Protein AF-A0A957FHB1-F1 (afdb_monomer)

Structure (mmCIF, N/CA/C/O backbone):
data_AF-A0A957FHB1-F1
#
_entry.id   AF-A0A957FHB1-F1
#
loop_
_atom_site.group_PDB
_atom_site.id
_atom_site.type_symbol
_atom_site.label_atom_id
_atom_site.label_alt_id
_atom_site.label_comp_id
_atom_site.label_asym_id
_atom_site.label_entity_id
_atom_site.label_seq_id
_atom_site.pdbx_PDB_ins_code
_atom_site.Cartn_x
_atom_site.Cartn_y
_atom_site.Cartn_z
_atom_site.occupancy
_atom_site.B_iso_or_equiv
_atom_site.auth_seq_id
_atom_site.auth_comp_id
_atom_site.auth_asym_id
_atom_site.auth_atom_id
_atom_site.pdbx_PDB_model_num
ATOM 1 N N . ALA A 1 1 ? 22.716 9.020 -15.680 1.00 94.94 1 ALA A N 1
ATOM 2 C CA . ALA A 1 1 ? 22.787 8.892 -17.157 1.00 94.94 1 ALA A CA 1
ATOM 3 C C . ALA A 1 1 ? 24.059 8.148 -17.538 1.00 94.94 1 ALA A C 1
ATOM 5 O O . ALA A 1 1 ? 25.070 8.372 -16.880 1.00 94.94 1 ALA A O 1
ATOM 6 N N . THR A 1 2 ? 24.023 7.303 -18.569 1.00 97.12 2 THR A N 1
ATOM 7 C CA . THR A 1 2 ? 25.181 6.522 -19.049 1.00 97.12 2 THR A CA 1
ATOM 8 C C . THR A 1 2 ? 25.582 6.893 -20.476 1.00 97.12 2 THR A C 1
ATOM 10 O O . THR A 1 2 ? 24.800 7.502 -21.219 1.00 97.12 2 THR A O 1
ATOM 13 N N . ASP A 1 3 ? 26.807 6.537 -20.855 1.00 96.44 3 ASP A N 1
ATOM 14 C CA . ASP A 1 3 ? 27.261 6.521 -22.245 1.00 96.44 3 ASP A CA 1
ATOM 15 C C . ASP A 1 3 ? 27.068 5.150 -22.921 1.00 96.44 3 ASP A C 1
ATOM 17 O O . ASP A 1 3 ? 26.461 4.238 -22.361 1.00 96.44 3 ASP A O 1
ATOM 21 N N . SER A 1 4 ? 27.553 5.013 -24.159 1.00 94.56 4 SER A N 1
ATOM 22 C CA . SER A 1 4 ? 27.432 3.781 -24.952 1.00 94.56 4 SER A CA 1
ATOM 23 C C . SER A 1 4 ? 28.235 2.593 -24.415 1.00 94.56 4 SER A C 1
ATOM 25 O O . SER A 1 4 ? 28.057 1.481 -24.905 1.00 94.56 4 SER A O 1
ATOM 27 N N . SER A 1 5 ? 29.140 2.827 -23.466 1.00 95.94 5 SER A N 1
ATOM 28 C CA . SER A 1 5 ? 29.954 1.810 -22.798 1.00 95.94 5 SER A CA 1
ATOM 29 C C . SER A 1 5 ? 29.452 1.531 -21.376 1.00 95.94 5 SER A C 1
ATOM 31 O O . SER A 1 5 ? 30.177 0.926 -20.590 1.00 95.94 5 SER A O 1
ATOM 33 N N . ASP A 1 6 ? 28.246 2.002 -21.037 1.00 96.00 6 ASP A N 1
ATOM 34 C CA . ASP A 1 6 ? 27.649 1.953 -19.697 1.00 96.00 6 ASP A CA 1
ATOM 35 C C . ASP A 1 6 ? 28.450 2.659 -18.605 1.00 96.00 6 ASP A C 1
ATOM 37 O O . ASP A 1 6 ? 28.234 2.441 -17.412 1.00 96.00 6 ASP A O 1
ATOM 41 N N . VAL A 1 7 ? 29.335 3.578 -18.990 1.00 96.38 7 VAL A N 1
ATOM 42 C CA . VAL A 1 7 ? 30.022 4.425 -18.023 1.00 96.38 7 VAL A CA 1
ATOM 43 C C . VAL A 1 7 ? 29.071 5.535 -17.592 1.00 96.38 7 VAL A C 1
ATOM 45 O O . VAL A 1 7 ? 28.420 6.188 -18.415 1.00 96.38 7 VAL A O 1
ATOM 48 N N . ILE A 1 8 ? 28.984 5.760 -16.280 1.00 96.75 8 ILE A N 1
ATOM 49 C CA . ILE A 1 8 ? 28.189 6.852 -15.718 1.00 96.75 8 ILE A CA 1
ATOM 50 C C . ILE A 1 8 ? 28.749 8.183 -16.215 1.00 96.75 8 ILE A C 1
ATOM 52 O O . ILE A 1 8 ? 29.931 8.492 -16.053 1.00 96.75 8 ILE A O 1
ATOM 56 N N . ALA A 1 9 ? 27.881 8.980 -16.833 1.00 95.31 9 ALA A N 1
ATOM 57 C CA . ALA A 1 9 ? 28.255 10.264 -17.392 1.00 95.31 9 ALA A CA 1
ATOM 58 C C . ALA A 1 9 ? 28.758 11.198 -16.284 1.00 95.31 9 ALA A C 1
ATOM 60 O O . ALA A 1 9 ? 28.114 11.336 -15.244 1.00 95.31 9 ALA A O 1
ATOM 61 N N . SER A 1 10 ? 29.872 11.892 -16.524 1.00 95.12 10 SER A N 1
ATOM 62 C CA . SER A 1 10 ? 30.517 12.755 -15.520 1.00 95.12 10 SER A CA 1
ATOM 63 C C . SER A 1 10 ? 29.630 13.892 -15.000 1.00 95.12 10 SER A C 1
ATOM 65 O O . SER A 1 10 ? 29.848 14.373 -13.894 1.00 95.12 10 SER A O 1
ATOM 67 N N . PHE A 1 11 ? 28.629 14.310 -15.779 1.00 94.69 11 PHE A N 1
ATOM 68 C CA . PHE A 1 11 ? 27.647 15.329 -15.396 1.00 94.69 11 PHE A CA 1
ATOM 69 C C . PHE A 1 11 ? 26.433 14.769 -14.638 1.00 94.69 11 PHE A C 1
ATOM 71 O O . PHE A 1 11 ? 25.571 15.541 -14.224 1.00 94.69 11 PHE A O 1
ATOM 78 N N . SER A 1 12 ? 26.292 13.445 -14.523 1.00 94.62 12 SER A N 1
ATOM 79 C CA . SER A 1 12 ? 25.165 12.840 -13.817 1.00 94.62 12 SER A CA 1
ATOM 80 C C . SER A 1 12 ? 25.325 13.086 -12.322 1.00 94.62 12 SER A C 1
ATOM 82 O O . SER A 1 12 ? 26.310 12.649 -11.727 1.00 94.62 12 SER A O 1
ATOM 84 N N . SER A 1 13 ? 24.351 13.765 -11.717 1.00 93.25 13 SER A N 1
ATOM 85 C CA . SER A 1 13 ? 24.262 13.869 -10.262 1.00 93.25 13 SER A CA 1
ATOM 86 C C . SER A 1 13 ? 24.161 12.483 -9.628 1.00 93.25 13 SER A C 1
ATOM 88 O O . SER A 1 13 ? 23.658 11.542 -10.248 1.00 93.25 13 SER A O 1
ATOM 90 N N . ARG A 1 14 ? 24.652 12.399 -8.394 1.00 93.25 14 ARG A N 1
ATOM 91 C CA . ARG A 1 14 ? 24.745 11.186 -7.584 1.00 93.25 14 ARG A CA 1
ATOM 92 C C . ARG A 1 14 ? 24.019 11.417 -6.270 1.00 93.25 14 ARG A C 1
ATOM 94 O O . ARG A 1 14 ? 23.915 12.564 -5.828 1.00 93.25 14 ARG A O 1
ATOM 101 N N . GLY A 1 15 ? 23.523 10.344 -5.679 1.00 90.75 15 GLY A N 1
ATOM 102 C CA . GLY A 1 15 ? 22.913 10.371 -4.364 1.00 90.75 15 GLY A CA 1
ATOM 103 C C . GLY A 1 15 ? 23.922 10.587 -3.229 1.00 90.75 15 GLY A C 1
ATOM 104 O O . GLY A 1 15 ? 25.135 10.668 -3.458 1.00 90.75 15 GLY A O 1
ATOM 105 N N . PRO A 1 16 ? 23.421 10.654 -1.987 1.00 91.75 16 PRO A N 1
ATOM 106 C CA . PRO A 1 16 ? 22.009 10.509 -1.619 1.00 91.75 16 PRO A CA 1
ATOM 107 C C . PRO A 1 16 ? 21.151 11.717 -2.018 1.00 91.75 16 PRO A C 1
ATOM 109 O O . PRO A 1 16 ? 21.663 12.793 -2.329 1.00 91.75 16 PRO A O 1
ATOM 112 N N . SER A 1 17 ? 19.828 11.541 -1.996 1.00 87.94 17 SER A N 1
ATOM 113 C CA . SER A 1 17 ? 18.877 12.652 -2.082 1.00 87.94 17 SER A CA 1
ATOM 114 C C . SER A 1 17 ? 19.198 13.690 -0.997 1.00 87.94 17 SER A C 1
ATOM 116 O O . SER A 1 17 ? 19.211 13.336 0.183 1.00 87.94 17 SER A O 1
ATOM 118 N N . PRO A 1 18 ? 19.425 14.972 -1.337 1.00 84.69 18 PRO A N 1
ATOM 119 C CA . PRO A 1 18 ? 19.728 15.994 -0.335 1.00 84.69 18 PRO A CA 1
ATOM 120 C C . PRO A 1 18 ? 18.528 16.323 0.568 1.00 84.69 18 PRO A C 1
ATOM 122 O O . PRO A 1 18 ? 18.713 16.946 1.606 1.00 84.69 18 PRO A O 1
ATOM 125 N N . LEU A 1 19 ? 17.313 15.921 0.172 1.00 85.81 19 LEU A N 1
ATOM 126 C CA . LEU A 1 19 ? 16.075 16.176 0.912 1.00 85.81 19 LEU A CA 1
ATOM 127 C C . LEU A 1 19 ? 15.726 15.038 1.874 1.00 85.81 19 LEU A C 1
ATOM 129 O O . LEU A 1 19 ? 15.310 15.288 2.999 1.00 85.81 19 LEU A O 1
ATOM 133 N N . THR A 1 20 ? 15.877 13.792 1.417 1.00 88.00 20 THR A N 1
ATOM 134 C CA . THR A 1 20 ? 15.386 12.601 2.132 1.00 88.00 20 THR A CA 1
ATOM 135 C C . THR A 1 20 ? 16.506 11.687 2.624 1.00 88.00 20 THR A C 1
ATOM 137 O O . THR A 1 20 ? 16.265 10.813 3.449 1.00 88.00 20 THR A O 1
ATOM 140 N N . GLY A 1 21 ? 17.739 11.866 2.139 1.00 89.06 21 GLY A N 1
ATOM 141 C CA . GLY A 1 21 ? 18.869 10.977 2.430 1.00 89.06 21 GLY A CA 1
ATOM 142 C C . GLY A 1 21 ? 18.805 9.619 1.720 1.00 89.06 21 GLY A C 1
ATOM 143 O O . GLY A 1 21 ? 19.714 8.808 1.875 1.00 89.06 21 GLY A O 1
ATOM 144 N N . GLU A 1 22 ? 17.758 9.367 0.935 1.00 90.44 22 GLU A N 1
ATOM 145 C CA . GLU A 1 22 ? 17.536 8.098 0.241 1.00 90.44 22 GLU A CA 1
ATOM 146 C C . GLU A 1 22 ? 18.520 7.871 -0.910 1.00 90.44 22 GLU A C 1
ATOM 148 O O . GLU A 1 22 ? 19.054 8.817 -1.504 1.00 90.44 22 GLU A O 1
ATOM 153 N N . THR A 1 23 ? 18.702 6.599 -1.270 1.00 91.31 23 THR A N 1
ATOM 154 C CA . THR A 1 23 ? 19.461 6.212 -2.459 1.00 91.31 23 THR A CA 1
ATOM 155 C C . THR A 1 23 ? 18.785 6.733 -3.719 1.00 91.31 23 THR A C 1
ATOM 157 O O . THR A 1 23 ? 17.644 6.389 -4.012 1.00 91.31 23 THR A O 1
ATOM 160 N N . LYS A 1 24 ? 19.508 7.568 -4.467 1.00 92.94 24 LYS A N 1
ATOM 161 C CA . LYS A 1 24 ? 19.120 8.072 -5.787 1.00 92.94 24 LYS A CA 1
ATOM 162 C C . LYS A 1 24 ? 20.354 8.115 -6.699 1.00 92.94 24 LYS A C 1
ATOM 164 O O . LYS A 1 24 ? 21.455 8.304 -6.185 1.00 92.94 24 LYS A O 1
ATOM 169 N N . PRO A 1 25 ? 20.192 8.023 -8.031 1.00 94.88 25 PRO A N 1
ATOM 170 C CA . PRO A 1 25 ? 18.929 7.828 -8.762 1.00 94.88 25 PRO A CA 1
ATOM 171 C C . PRO A 1 25 ? 18.326 6.428 -8.543 1.00 94.88 25 PRO A C 1
ATOM 173 O O . PRO A 1 25 ? 19.002 5.562 -8.011 1.00 94.88 25 PRO A O 1
ATOM 176 N N . ASP A 1 26 ? 17.073 6.191 -8.949 1.00 95.44 26 ASP A N 1
ATOM 177 C CA . ASP A 1 26 ? 16.500 4.829 -8.925 1.00 95.44 26 ASP A CA 1
ATOM 178 C C . ASP A 1 26 ? 17.067 3.967 -10.055 1.00 95.44 26 ASP A C 1
ATOM 180 O O . ASP A 1 26 ? 17.410 2.812 -9.858 1.00 95.44 26 ASP A O 1
ATOM 184 N N . VAL A 1 27 ? 17.192 4.537 -11.251 1.00 97.56 27 VAL A N 1
ATOM 185 C CA . VAL A 1 27 ? 17.763 3.879 -12.429 1.00 97.56 27 VAL A CA 1
ATOM 186 C C . VAL A 1 27 ? 18.485 4.900 -13.296 1.00 97.56 27 VAL A C 1
ATOM 188 O O . VAL A 1 27 ? 18.242 6.110 -13.224 1.00 97.56 27 VAL A O 1
ATOM 191 N N . VAL A 1 28 ? 19.342 4.413 -14.186 1.00 98.00 28 VAL A N 1
ATOM 192 C CA . VAL A 1 28 ? 19.978 5.213 -15.233 1.00 98.00 28 VAL A CA 1
ATOM 193 C C . VAL A 1 28 ? 19.545 4.766 -16.625 1.00 98.00 28 VAL A C 1
ATOM 195 O O . VAL A 1 28 ? 19.032 3.676 -16.844 1.00 98.00 28 VAL A O 1
ATOM 198 N N . ALA A 1 29 ? 19.746 5.644 -17.599 1.00 98.38 29 ALA A N 1
ATOM 199 C CA . ALA A 1 29 ? 19.484 5.368 -19.003 1.00 98.38 29 ALA A CA 1
ATOM 200 C C . ALA A 1 29 ? 20.515 6.100 -19.882 1.00 98.38 29 ALA A C 1
ATOM 202 O O . ALA A 1 29 ? 21.198 7.013 -19.378 1.00 98.38 29 ALA A O 1
ATOM 203 N N . PRO A 1 30 ? 20.622 5.744 -21.178 1.00 98.38 30 PRO A N 1
ATOM 204 C CA . PRO A 1 30 ? 21.513 6.419 -22.113 1.00 98.38 30 PRO A CA 1
ATOM 205 C C . PRO A 1 30 ? 21.246 7.924 -22.165 1.00 98.38 30 PRO A C 1
ATOM 207 O O . PRO A 1 30 ? 20.128 8.369 -22.422 1.00 98.38 30 PRO A O 1
ATOM 210 N N . GLY A 1 31 ? 22.284 8.719 -21.920 1.00 97.94 31 GLY A N 1
ATOM 211 C CA . GLY A 1 31 ? 22.197 10.180 -21.909 1.00 97.94 31 GLY A CA 1
ATOM 212 C C . GLY A 1 31 ? 23.406 10.881 -22.518 1.00 97.94 31 GLY A C 1
ATOM 213 O O . GLY A 1 31 ? 23.498 12.098 -22.408 1.00 97.94 31 GLY A O 1
ATOM 214 N N . VAL A 1 32 ? 24.330 10.153 -23.148 1.00 98.25 32 VAL A N 1
ATOM 215 C CA . VAL A 1 32 ? 25.480 10.716 -23.874 1.00 98.25 32 VAL A CA 1
ATOM 216 C C . VAL A 1 32 ? 25.382 10.325 -25.346 1.00 98.25 32 VAL A C 1
ATOM 218 O O . VAL A 1 32 ? 25.182 9.159 -25.670 1.00 98.25 32 VAL A O 1
ATOM 221 N N . GLY A 1 33 ? 25.516 11.300 -26.242 1.00 97.44 33 GLY A N 1
ATOM 222 C CA . GLY A 1 33 ? 25.478 11.096 -27.688 1.00 97.44 33 GLY A CA 1
ATOM 223 C C . GLY A 1 33 ? 24.101 10.693 -28.214 1.00 97.44 33 GLY A C 1
ATOM 224 O O . GLY A 1 33 ? 24.010 10.060 -29.265 1.00 97.44 33 GLY A O 1
ATOM 225 N N . VAL A 1 34 ? 23.022 11.041 -27.507 1.00 97.94 34 VAL A N 1
ATOM 226 C CA . VAL A 1 34 ? 21.665 10.606 -27.857 1.00 97.94 34 VAL A CA 1
ATOM 227 C C . VAL A 1 34 ? 21.155 11.417 -29.042 1.00 97.94 34 VAL A C 1
ATOM 229 O O . VAL A 1 34 ? 20.905 12.618 -28.927 1.00 97.94 34 VAL A O 1
ATOM 232 N N . ARG A 1 35 ? 20.997 10.753 -30.191 1.00 97.75 35 ARG A N 1
ATOM 233 C CA . ARG A 1 35 ? 20.499 11.359 -31.431 1.00 97.75 35 ARG A CA 1
ATOM 234 C C . ARG A 1 35 ? 18.973 11.434 -31.431 1.00 97.75 35 ARG A C 1
ATOM 236 O O . ARG A 1 35 ? 18.314 10.401 -31.402 1.00 97.75 35 ARG A O 1
ATOM 243 N N . SER A 1 36 ? 18.417 12.638 -31.547 1.00 97.31 36 SER A N 1
ATOM 244 C CA . SER A 1 36 ? 16.968 12.869 -31.619 1.00 97.31 36 SER A CA 1
ATOM 245 C C . SER A 1 36 ? 16.612 14.011 -32.580 1.00 97.31 36 SER A C 1
ATOM 247 O O . SER A 1 36 ? 17.494 14.671 -33.137 1.00 97.31 36 SER A O 1
ATOM 249 N N . SER A 1 37 ? 15.317 14.200 -32.831 1.00 97.06 37 SER A N 1
ATOM 250 C CA . SER A 1 37 ? 14.782 15.249 -33.701 1.00 97.06 37 SER A CA 1
ATOM 251 C C . SER A 1 37 ? 14.974 16.641 -33.101 1.00 97.06 37 SER A C 1
ATOM 253 O O . SER A 1 37 ? 14.786 16.833 -31.900 1.00 97.06 37 SER A O 1
ATOM 255 N N . VAL A 1 38 ? 15.262 17.626 -33.948 1.00 96.62 38 VAL A N 1
ATOM 256 C CA . VAL A 1 38 ? 15.335 19.050 -33.586 1.00 96.62 38 VAL A CA 1
ATOM 257 C C . VAL A 1 38 ? 14.441 19.889 -34.511 1.00 96.62 38 VAL A C 1
ATOM 259 O O . VAL A 1 38 ? 14.105 19.433 -35.611 1.00 96.62 38 VAL A O 1
ATOM 262 N N . PRO A 1 39 ? 14.036 21.110 -34.106 1.00 96.69 39 PRO A N 1
ATOM 263 C CA . PRO A 1 39 ? 13.246 21.997 -34.959 1.00 96.69 39 PRO A CA 1
ATOM 264 C C . PRO A 1 39 ? 13.861 22.188 -36.353 1.00 96.69 39 PRO A C 1
ATOM 266 O O . PRO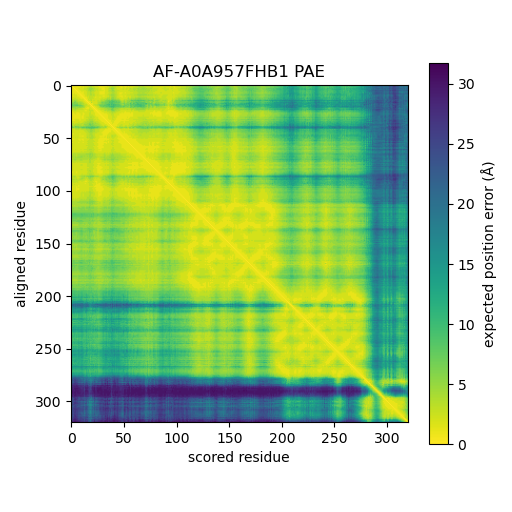 A 1 39 ? 15.080 22.207 -36.512 1.00 96.69 39 PRO A O 1
ATOM 269 N N . GLY A 1 40 ? 13.009 22.327 -37.373 1.00 95.94 40 GLY A N 1
ATOM 270 C CA . GLY A 1 40 ? 13.443 22.430 -38.773 1.00 95.94 40 GLY A CA 1
ATOM 271 C C . GLY A 1 40 ? 13.615 21.087 -39.496 1.00 95.94 40 GLY A C 1
ATOM 272 O O . GLY A 1 40 ? 14.195 21.056 -40.577 1.00 95.94 40 GLY A O 1
ATOM 273 N N . GLY A 1 41 ? 13.116 19.983 -38.924 1.00 95.69 41 GLY A N 1
ATOM 274 C CA . GLY A 1 41 ? 13.119 18.655 -39.558 1.00 95.69 41 GLY A CA 1
ATOM 275 C C . GLY A 1 41 ? 14.468 17.927 -39.507 1.00 95.69 41 GLY A C 1
ATOM 276 O O . GLY A 1 41 ? 14.656 16.928 -40.199 1.00 95.69 41 GLY A O 1
ATOM 277 N N . GLY A 1 42 ? 15.411 18.435 -38.712 1.00 97.62 42 GLY A N 1
ATOM 278 C CA . GLY A 1 42 ? 16.747 17.870 -38.558 1.00 97.62 42 GLY A CA 1
ATOM 279 C C . GLY A 1 42 ? 16.864 16.878 -37.403 1.00 97.62 42 GLY A C 1
ATOM 280 O O . GLY A 1 42 ? 15.928 16.649 -36.637 1.00 97.62 42 GLY A O 1
ATOM 281 N N . TYR A 1 43 ? 18.070 16.331 -37.252 1.00 97.81 43 TYR A N 1
ATOM 282 C CA . TYR A 1 43 ? 18.460 15.492 -36.121 1.00 97.81 43 TYR A CA 1
ATOM 283 C C . TYR A 1 43 ? 19.803 15.959 -35.571 1.00 97.81 43 TYR A C 1
ATOM 285 O O . TYR A 1 43 ? 20.713 16.261 -36.344 1.00 97.81 43 TYR A O 1
ATOM 293 N N . ALA A 1 44 ? 19.942 15.957 -34.251 1.00 97.25 44 ALA A N 1
ATOM 294 C CA . ALA A 1 44 ? 21.187 16.267 -33.557 1.00 97.25 44 ALA A CA 1
ATOM 295 C C . ALA A 1 44 ? 21.411 15.282 -32.405 1.00 97.25 44 ALA A C 1
ATOM 297 O O . ALA A 1 44 ? 20.465 14.650 -31.936 1.00 97.25 44 ALA A O 1
ATOM 298 N N . ALA A 1 45 ? 22.664 15.139 -31.975 1.00 97.81 45 ALA A N 1
ATOM 299 C CA . ALA A 1 45 ? 23.023 14.355 -30.800 1.00 97.81 45 ALA A CA 1
ATOM 300 C C . ALA A 1 45 ? 23.282 15.283 -29.611 1.00 97.81 45 ALA A C 1
ATOM 302 O O . ALA A 1 45 ? 24.051 16.237 -29.737 1.00 97.81 45 ALA A O 1
ATOM 303 N N . PHE A 1 46 ? 22.658 14.992 -28.471 1.00 97.12 46 PHE A N 1
ATOM 304 C CA . PHE A 1 46 ? 22.818 15.760 -27.238 1.00 97.12 46 PHE A CA 1
ATOM 305 C C . PHE A 1 46 ? 23.241 14.882 -26.060 1.00 97.12 46 PHE A C 1
ATOM 307 O O . PHE A 1 46 ? 23.076 13.660 -26.068 1.00 97.12 46 PHE A O 1
ATOM 314 N N . ASN A 1 47 ? 23.793 15.552 -25.049 1.00 97.50 47 ASN A N 1
ATOM 315 C CA . ASN A 1 47 ? 24.199 14.967 -23.780 1.00 97.50 47 ASN A CA 1
ATOM 316 C C . ASN A 1 47 ? 23.354 15.578 -22.662 1.00 97.50 47 ASN A C 1
ATOM 318 O O . ASN A 1 47 ? 23.170 16.794 -22.628 1.00 97.50 47 ASN A O 1
ATOM 322 N N . GLY A 1 48 ? 22.898 14.761 -21.723 1.00 95.94 48 GLY A N 1
ATOM 323 C CA . GLY A 1 48 ? 22.232 15.234 -20.519 1.00 95.94 48 GLY A CA 1
ATOM 324 C C . GLY A 1 48 ? 21.403 14.156 -19.840 1.00 95.94 48 GLY A C 1
ATOM 325 O O . GLY A 1 48 ? 20.952 13.193 -20.460 1.00 95.94 48 GLY A O 1
ATOM 326 N N . THR A 1 49 ? 21.126 14.352 -18.554 1.00 95.44 49 THR A N 1
ATOM 327 C CA . THR A 1 49 ? 20.073 13.598 -17.859 1.00 95.44 49 THR A CA 1
ATOM 328 C C . THR A 1 49 ? 18.707 13.852 -18.500 1.00 95.44 49 THR A C 1
ATOM 330 O O . THR A 1 49 ? 17.896 12.937 -18.558 1.00 95.44 49 THR A O 1
ATOM 333 N N . SER A 1 50 ? 18.506 15.021 -19.121 1.00 96.19 50 SER A N 1
ATOM 334 C CA . SER A 1 50 ? 17.354 15.320 -19.985 1.00 96.19 50 SER A CA 1
ATOM 335 C C . SER A 1 50 ? 17.230 14.408 -21.211 1.00 96.19 50 SER A C 1
ATOM 337 O O . SER A 1 50 ? 16.148 14.327 -21.778 1.00 96.19 50 SER A O 1
ATOM 339 N N . MET A 1 51 ? 18.301 13.725 -21.635 1.00 97.50 51 MET A N 1
ATOM 340 C CA . MET A 1 51 ? 18.260 12.708 -22.697 1.00 97.50 51 MET A CA 1
ATOM 341 C C . MET A 1 51 ? 18.057 11.294 -22.133 1.00 97.50 51 MET A C 1
ATOM 343 O O . MET A 1 51 ? 17.488 10.445 -22.814 1.00 97.50 51 MET A O 1
ATOM 347 N N . ALA A 1 52 ? 18.449 11.052 -20.879 1.00 97.56 52 ALA A N 1
ATOM 348 C CA . ALA A 1 52 ? 18.137 9.813 -20.167 1.00 97.56 52 ALA A CA 1
ATOM 349 C C . ALA A 1 52 ? 16.650 9.745 -19.765 1.00 97.56 52 ALA A C 1
ATOM 351 O O . ALA A 1 52 ? 16.005 8.725 -19.986 1.00 97.56 52 ALA A O 1
ATOM 352 N N . GLY A 1 53 ? 16.084 10.850 -19.267 1.00 97.31 53 GLY A N 1
ATOM 353 C CA . GLY A 1 53 ? 14.673 10.974 -18.879 1.00 97.31 53 GLY A CA 1
ATOM 354 C C . GLY A 1 53 ? 13.666 10.428 -19.904 1.00 97.31 53 GLY A C 1
ATOM 355 O O . GLY A 1 53 ? 12.874 9.562 -19.539 1.00 97.31 53 GLY A O 1
ATOM 356 N N . PRO A 1 54 ? 13.702 10.834 -21.191 1.00 97.88 54 PRO A N 1
ATOM 357 C CA . PRO A 1 54 ? 12.762 10.333 -22.192 1.00 97.88 54 PRO A CA 1
ATOM 358 C C . PRO A 1 54 ? 12.909 8.836 -22.497 1.00 97.88 54 PRO A C 1
ATOM 360 O O . PRO A 1 54 ? 11.932 8.232 -22.929 1.00 97.88 54 PRO A O 1
ATOM 363 N N . HIS A 1 55 ? 14.068 8.210 -22.254 1.00 98.38 55 HIS A N 1
ATOM 364 C CA . HIS A 1 55 ? 14.179 6.749 -22.346 1.00 98.38 55 HIS A CA 1
ATOM 365 C C . HIS A 1 55 ? 13.391 6.068 -21.220 1.00 98.38 55 HIS A C 1
ATOM 367 O O . HIS A 1 55 ? 12.634 5.138 -21.490 1.00 98.38 55 HIS A O 1
ATOM 373 N N . SER A 1 56 ? 13.508 6.561 -19.983 1.00 97.94 56 SER A N 1
ATOM 374 C CA . SER A 1 56 ? 12.725 6.054 -18.849 1.00 97.94 56 SER A CA 1
ATOM 375 C C . SER A 1 56 ? 11.225 6.303 -19.039 1.00 97.94 56 SER A C 1
ATOM 377 O O . SER A 1 56 ? 10.424 5.396 -18.829 1.00 97.94 56 SER A O 1
ATOM 379 N N . SER A 1 57 ? 10.829 7.489 -19.517 1.00 98.06 57 SER A N 1
ATOM 380 C CA . SER A 1 57 ? 9.426 7.781 -19.848 1.00 98.06 57 SER A CA 1
ATOM 381 C C . SER A 1 57 ? 8.898 6.898 -20.983 1.00 98.06 57 SER A C 1
ATOM 383 O O . SER A 1 57 ? 7.760 6.441 -20.926 1.00 98.06 57 SER A O 1
ATOM 385 N N . GLY A 1 58 ? 9.719 6.629 -22.003 1.00 98.25 58 GLY A N 1
ATOM 386 C CA . GLY A 1 58 ? 9.373 5.719 -23.095 1.00 98.25 58 GLY A CA 1
ATOM 387 C C . GLY A 1 58 ? 9.196 4.276 -22.624 1.00 98.25 58 GLY A C 1
ATOM 388 O O . GLY A 1 58 ? 8.263 3.606 -23.060 1.00 98.25 58 GLY A O 1
ATOM 389 N N . LEU A 1 59 ? 10.037 3.816 -21.692 1.00 98.56 59 LEU A N 1
ATOM 390 C CA . LEU A 1 59 ? 9.871 2.517 -21.045 1.00 98.56 59 LEU A CA 1
ATOM 391 C C . LEU A 1 59 ? 8.559 2.448 -20.255 1.00 98.56 59 LEU A C 1
ATOM 393 O O . LEU A 1 59 ? 7.783 1.519 -20.455 1.00 98.56 59 LEU A O 1
ATOM 397 N N . ALA A 1 60 ? 8.272 3.446 -19.419 1.00 98.31 60 ALA A N 1
ATOM 398 C CA . ALA A 1 60 ? 7.015 3.496 -18.677 1.00 98.31 60 ALA A CA 1
ATOM 399 C C . ALA A 1 60 ? 5.793 3.453 -19.615 1.00 98.31 60 ALA A C 1
ATOM 401 O O . ALA A 1 60 ? 4.865 2.679 -19.392 1.00 98.31 60 ALA A O 1
ATOM 402 N N . ALA A 1 61 ? 5.824 4.211 -20.717 1.00 98.06 61 ALA A N 1
ATOM 403 C CA . ALA A 1 61 ? 4.769 4.181 -21.730 1.00 98.06 61 ALA A CA 1
ATOM 404 C C . ALA A 1 61 ? 4.623 2.801 -22.398 1.00 98.06 61 ALA A C 1
ATOM 406 O O . ALA A 1 61 ? 3.506 2.360 -22.664 1.00 98.06 61 ALA A O 1
ATOM 407 N N . LEU A 1 62 ? 5.734 2.104 -22.656 1.00 97.88 62 LEU A N 1
ATOM 408 C CA . LEU A 1 62 ? 5.716 0.756 -23.222 1.00 97.88 62 LEU A CA 1
ATOM 409 C C . LEU A 1 62 ? 5.107 -0.255 -22.242 1.00 97.88 62 LEU A C 1
ATOM 411 O O . LEU A 1 62 ? 4.272 -1.058 -22.652 1.00 97.88 62 LEU A O 1
ATOM 415 N N . LEU A 1 63 ? 5.459 -0.182 -20.958 1.00 98.25 63 LEU A N 1
ATOM 416 C CA . LEU A 1 63 ? 4.870 -1.030 -19.918 1.00 98.25 63 LEU A CA 1
ATOM 417 C C . LEU A 1 63 ? 3.360 -0.805 -19.811 1.00 98.25 63 LEU A C 1
ATOM 419 O O . LEU A 1 63 ? 2.603 -1.766 -19.916 1.00 98.25 63 LEU A O 1
ATOM 423 N N . LEU A 1 64 ? 2.912 0.450 -19.749 1.00 97.50 64 LEU A N 1
ATOM 424 C CA . LEU A 1 64 ? 1.485 0.796 -19.707 1.00 97.50 64 LEU A CA 1
ATOM 425 C C . LEU A 1 64 ? 0.728 0.427 -20.993 1.00 97.50 64 LEU A C 1
ATOM 427 O O . LEU A 1 64 ? -0.487 0.252 -20.970 1.00 97.50 64 LEU A O 1
ATOM 431 N N . SER A 1 65 ? 1.419 0.281 -22.127 1.00 96.75 65 SER A N 1
ATOM 432 C CA . SER A 1 65 ? 0.793 -0.199 -23.366 1.00 96.75 65 SER A CA 1
ATOM 433 C C . SER A 1 65 ? 0.467 -1.696 -23.334 1.00 96.75 65 SER A C 1
ATOM 435 O O . SER A 1 65 ? -0.469 -2.131 -24.003 1.00 96.75 65 SER A O 1
ATOM 437 N N . VAL A 1 66 ? 1.231 -2.473 -22.560 1.00 94.75 66 VAL A N 1
ATOM 438 C CA . VAL A 1 66 ? 1.052 -3.924 -22.389 1.00 94.75 66 VAL A CA 1
ATOM 439 C C . VAL A 1 66 ? 0.184 -4.229 -21.165 1.00 94.75 66 VAL A C 1
ATOM 441 O O . VAL A 1 66 ? -0.622 -5.154 -21.205 1.00 94.75 66 VAL A O 1
ATOM 444 N N . ALA A 1 67 ? 0.318 -3.426 -20.111 1.00 95.31 67 ALA A N 1
ATOM 445 C CA . ALA A 1 67 ? -0.377 -3.544 -18.836 1.00 95.31 67 ALA A CA 1
ATOM 446 C C . ALA A 1 67 ? -1.016 -2.194 -18.446 1.00 95.31 67 ALA A C 1
ATOM 448 O O . ALA A 1 67 ? -0.428 -1.428 -17.680 1.00 95.31 67 ALA A O 1
ATOM 449 N N . PRO A 1 68 ? -2.200 -1.856 -18.991 1.00 95.69 68 PRO A N 1
ATOM 450 C CA . PRO A 1 68 ? -2.809 -0.535 -18.793 1.00 95.69 68 PRO A CA 1
ATOM 451 C C . PRO A 1 68 ? -3.260 -0.229 -17.359 1.00 95.69 68 PRO A C 1
ATOM 453 O O . PRO A 1 68 ? -3.463 0.935 -17.026 1.00 95.69 68 PRO A O 1
ATOM 456 N N . ASP A 1 69 ? -3.454 -1.256 -16.532 1.00 93.81 69 ASP A N 1
ATOM 457 C CA . ASP A 1 69 ? -3.841 -1.185 -15.118 1.00 93.81 69 ASP A CA 1
ATOM 458 C C . ASP A 1 69 ? -2.655 -1.387 -14.157 1.00 93.81 69 ASP A C 1
ATOM 460 O O . ASP A 1 69 ? -2.866 -1.542 -12.957 1.00 93.81 69 ASP A O 1
ATOM 464 N N . LEU A 1 70 ? -1.416 -1.376 -14.665 1.00 93.94 70 LEU A N 1
ATOM 465 C CA . LEU A 1 70 ? -0.210 -1.413 -13.840 1.00 93.94 70 LEU A CA 1
ATOM 466 C C . LEU A 1 70 ? -0.154 -0.162 -12.954 1.00 93.94 70 LEU A C 1
ATOM 468 O O . LEU A 1 70 ? -0.064 0.961 -13.459 1.00 93.94 70 LEU A O 1
ATOM 472 N N . ASP A 1 71 ? -0.217 -0.351 -11.637 1.00 92.25 71 ASP A N 1
ATOM 473 C CA . ASP A 1 71 ? -0.068 0.750 -10.690 1.00 92.25 71 ASP A CA 1
ATOM 474 C C . ASP A 1 71 ? 1.378 1.276 -10.645 1.00 92.25 71 ASP A C 1
ATOM 476 O O . ASP A 1 71 ? 2.309 0.673 -11.186 1.00 92.25 71 ASP A O 1
ATOM 480 N N . LEU A 1 72 ? 1.558 2.451 -10.036 1.00 94.12 72 LEU A N 1
ATOM 481 C CA . LEU A 1 72 ? 2.851 3.134 -9.996 1.00 94.12 72 LEU A CA 1
ATOM 482 C C . LEU A 1 72 ? 3.912 2.330 -9.233 1.00 94.12 72 LEU A C 1
ATOM 484 O O . LEU A 1 72 ? 5.055 2.264 -9.684 1.00 94.12 72 LEU A O 1
ATOM 488 N N . ASP A 1 73 ? 3.538 1.702 -8.120 1.00 92.12 73 ASP A N 1
ATOM 489 C CA . ASP A 1 73 ? 4.476 0.963 -7.275 1.00 92.12 73 ASP A CA 1
ATOM 490 C C . ASP A 1 73 ? 5.015 -0.261 -8.026 1.00 92.12 73 ASP A C 1
ATOM 492 O O . ASP A 1 73 ? 6.227 -0.482 -8.091 1.00 92.12 73 ASP A O 1
ATOM 496 N N . MET A 1 74 ? 4.129 -1.013 -8.683 1.00 94.50 74 MET A N 1
ATOM 497 C CA . MET A 1 74 ? 4.497 -2.149 -9.519 1.00 94.50 74 MET A CA 1
ATOM 498 C C . MET A 1 74 ? 5.242 -1.713 -10.786 1.00 94.50 74 MET A C 1
ATOM 500 O O . MET A 1 74 ? 6.170 -2.399 -11.213 1.00 94.50 74 MET A O 1
ATOM 504 N N . LEU A 1 75 ? 4.887 -0.577 -11.394 1.00 96.56 75 LEU A N 1
ATOM 505 C CA . LEU A 1 75 ? 5.614 -0.015 -12.536 1.00 96.56 75 LEU A CA 1
ATOM 506 C C . LEU A 1 75 ? 7.074 0.271 -12.170 1.00 96.56 75 LEU A C 1
ATOM 508 O O . LEU A 1 75 ? 7.988 -0.127 -12.899 1.00 96.56 75 LEU A O 1
ATOM 512 N N . GLU A 1 76 ? 7.300 0.957 -11.053 1.00 95.44 76 GLU A N 1
ATOM 513 C CA . GLU A 1 76 ? 8.646 1.253 -10.581 1.00 95.44 76 GLU A CA 1
ATOM 514 C C . GLU A 1 76 ? 9.402 -0.019 -10.192 1.00 95.44 76 GLU A C 1
ATOM 516 O O . GLU A 1 76 ? 10.577 -0.143 -10.535 1.00 95.44 76 GLU A O 1
ATOM 521 N N . GLU A 1 77 ? 8.742 -0.975 -9.538 1.00 95.06 77 GLU A N 1
ATOM 522 C CA . GLU A 1 77 ? 9.336 -2.262 -9.175 1.00 95.06 77 GLU A CA 1
ATOM 523 C C . GLU A 1 77 ? 9.759 -3.065 -10.409 1.00 95.06 77 GLU A C 1
ATOM 525 O O . GLU A 1 77 ? 10.870 -3.591 -10.459 1.00 95.06 77 GLU A O 1
ATOM 530 N N . VAL A 1 78 ? 8.934 -3.111 -11.460 1.00 96.81 78 VAL A N 1
ATOM 531 C CA . VAL A 1 78 ? 9.298 -3.749 -12.734 1.00 96.81 78 VAL A CA 1
ATOM 532 C C . VAL A 1 78 ? 10.528 -3.076 -13.337 1.00 96.81 78 VAL A C 1
ATOM 534 O O . VAL A 1 78 ? 11.450 -3.771 -13.761 1.00 96.81 78 VAL A O 1
ATOM 537 N N . ILE A 1 79 ? 10.578 -1.742 -13.368 1.00 97.88 79 ILE A N 1
ATOM 538 C CA . ILE A 1 79 ? 11.721 -1.003 -13.927 1.00 97.88 79 ILE A CA 1
ATOM 539 C C . ILE A 1 79 ? 12.997 -1.257 -13.112 1.00 97.88 79 ILE A C 1
ATOM 541 O O . ILE A 1 79 ? 14.053 -1.492 -13.700 1.00 97.88 79 ILE A O 1
ATOM 545 N N . ARG A 1 80 ? 12.906 -1.233 -11.777 1.00 96.50 80 ARG A N 1
ATOM 546 C CA . ARG A 1 80 ? 14.035 -1.445 -10.859 1.00 96.50 80 ARG A CA 1
ATOM 547 C C . ARG A 1 80 ? 14.554 -2.881 -10.917 1.00 96.50 80 ARG A C 1
ATOM 549 O O . ARG A 1 80 ? 15.738 -3.090 -11.161 1.00 96.50 80 ARG A O 1
ATOM 556 N N . SER A 1 81 ? 13.676 -3.870 -10.769 1.00 95.25 81 SER A N 1
ATOM 557 C CA . SER A 1 81 ? 14.044 -5.296 -10.719 1.00 95.25 81 SER A CA 1
ATOM 558 C C . SER A 1 81 ? 14.590 -5.852 -12.038 1.00 95.25 81 SER A C 1
ATOM 560 O O . SER A 1 81 ? 15.267 -6.880 -12.045 1.00 95.25 81 SER A O 1
ATOM 562 N N . THR A 1 82 ? 14.314 -5.189 -13.165 1.00 96.94 82 THR A N 1
ATOM 563 C CA . THR A 1 82 ? 14.755 -5.633 -14.499 1.00 96.94 82 THR A CA 1
ATOM 564 C C . THR A 1 82 ? 15.931 -4.837 -15.053 1.00 96.94 82 THR A C 1
ATOM 566 O O . THR A 1 82 ? 16.458 -5.193 -16.114 1.00 96.94 82 THR A O 1
ATOM 569 N N . ALA A 1 83 ? 16.369 -3.796 -14.341 1.00 97.81 83 ALA A N 1
ATOM 570 C CA . ALA A 1 83 ? 17.537 -3.017 -14.704 1.00 97.81 83 ALA A CA 1
ATOM 571 C C . ALA A 1 83 ? 18.798 -3.897 -14.775 1.00 97.81 83 ALA A C 1
ATOM 573 O O . ALA A 1 83 ? 18.961 -4.900 -14.076 1.00 97.81 83 ALA A O 1
ATOM 574 N N . VAL A 1 84 ? 19.703 -3.531 -15.677 1.00 98.00 84 VAL A N 1
ATOM 575 C CA . VAL A 1 84 ? 21.041 -4.110 -15.737 1.00 98.00 84 VAL A CA 1
ATOM 576 C C . VAL A 1 84 ? 21.878 -3.418 -14.679 1.00 98.00 84 VAL A C 1
ATOM 578 O O . VAL A 1 84 ? 22.257 -2.264 -14.871 1.00 98.00 84 VAL A O 1
ATOM 581 N N . ASP A 1 85 ? 22.153 -4.136 -13.597 1.00 96.56 85 ASP A N 1
ATOM 582 C CA . ASP A 1 85 ? 23.019 -3.686 -12.512 1.00 96.56 85 ASP A CA 1
ATOM 583 C C . ASP A 1 85 ? 24.407 -3.282 -13.044 1.00 96.56 85 ASP A C 1
ATOM 585 O O . ASP A 1 85 ? 25.021 -4.007 -13.839 1.00 96.56 85 ASP A O 1
ATOM 589 N N . LEU A 1 86 ? 24.876 -2.100 -12.647 1.00 94.69 86 LEU A N 1
ATOM 590 C CA . LEU A 1 86 ? 26.137 -1.505 -13.085 1.00 94.69 86 LEU A CA 1
ATOM 591 C C . LEU A 1 86 ? 26.974 -1.152 -11.857 1.00 94.69 86 LEU A C 1
ATOM 593 O O . LEU A 1 86 ? 26.457 -0.706 -10.850 1.00 94.69 86 LEU A O 1
ATOM 597 N N . GLY A 1 87 ? 28.298 -1.248 -11.965 1.00 88.12 87 GLY A N 1
ATOM 598 C CA . GLY A 1 87 ? 29.166 -0.819 -10.869 1.00 88.12 87 GLY A CA 1
ATOM 599 C C . GLY A 1 87 ? 29.134 -1.782 -9.681 1.00 88.12 87 GLY A C 1
ATOM 600 O O . GLY A 1 87 ? 29.616 -2.912 -9.803 1.00 88.12 87 GLY A O 1
ATOM 601 N N . ILE A 1 88 ? 28.689 -1.303 -8.516 1.00 90.12 88 ILE A N 1
ATOM 602 C CA . ILE A 1 88 ? 28.674 -2.090 -7.277 1.00 90.12 88 ILE A CA 1
ATOM 603 C C . ILE A 1 88 ? 27.390 -2.923 -7.263 1.00 90.12 88 ILE A C 1
ATOM 605 O O . ILE A 1 88 ? 26.333 -2.338 -7.423 1.00 90.12 88 ILE A O 1
ATOM 609 N N . PRO A 1 89 ? 27.450 -4.247 -7.018 1.00 93.94 89 PRO A N 1
ATOM 610 C CA . PRO A 1 89 ? 26.244 -5.064 -6.989 1.00 93.94 89 PRO A CA 1
ATOM 611 C C . PRO A 1 89 ? 25.168 -4.536 -6.029 1.00 93.94 89 PRO A C 1
ATOM 613 O O . PRO A 1 89 ? 25.424 -4.393 -4.828 1.00 93.94 89 PRO A O 1
ATOM 616 N N . GLY A 1 90 ? 23.960 -4.343 -6.554 1.00 92.19 90 GLY A N 1
ATOM 617 C CA . GLY A 1 90 ? 22.801 -3.808 -5.842 1.00 92.19 90 GLY A CA 1
ATOM 618 C C . GLY A 1 90 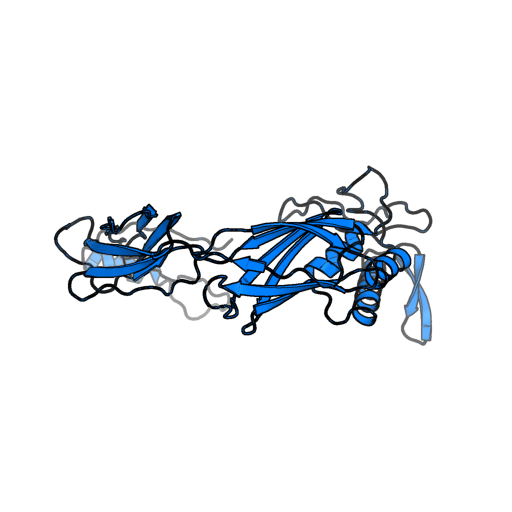? 22.665 -2.278 -5.910 1.00 92.19 90 GLY A C 1
ATOM 619 O O . GLY A 1 90 ? 23.495 -1.599 -6.500 1.00 92.19 90 GLY A O 1
ATOM 620 N N . PRO A 1 91 ? 21.607 -1.709 -5.301 1.00 92.94 91 PRO A N 1
ATOM 621 C CA . PRO A 1 91 ? 21.312 -0.287 -5.437 1.00 92.94 91 PRO A CA 1
ATOM 622 C C . PRO A 1 91 ? 22.416 0.611 -4.873 1.00 92.94 91 PRO A C 1
ATOM 624 O O . PRO A 1 91 ? 22.732 0.535 -3.682 1.00 92.94 91 PRO A O 1
ATOM 627 N N . ASP A 1 92 ? 22.945 1.511 -5.701 1.00 94.50 92 ASP A N 1
ATOM 628 C CA . ASP A 1 92 ? 23.987 2.460 -5.307 1.00 94.50 92 ASP A CA 1
ATOM 629 C C . ASP A 1 92 ? 23.641 3.928 -5.632 1.00 94.50 92 ASP A C 1
ATOM 631 O O . ASP A 1 92 ? 22.632 4.251 -6.258 1.00 94.50 92 ASP A O 1
ATOM 635 N N . MET A 1 93 ? 24.483 4.850 -5.160 1.00 94.81 93 MET A N 1
ATOM 636 C CA . MET A 1 93 ? 24.283 6.298 -5.316 1.00 94.81 93 MET A CA 1
ATOM 637 C C . MET A 1 93 ? 24.687 6.833 -6.700 1.00 94.81 93 MET A C 1
ATOM 639 O O . MET A 1 93 ? 24.467 8.010 -6.993 1.00 94.81 93 MET A O 1
ATOM 643 N N . ASP A 1 94 ? 25.307 6.013 -7.547 1.00 93.56 94 ASP A N 1
ATOM 644 C CA . ASP A 1 94 ? 25.811 6.413 -8.860 1.00 93.56 94 ASP A CA 1
ATOM 645 C C . ASP A 1 94 ? 24.827 6.034 -9.977 1.00 93.56 94 ASP A C 1
ATOM 647 O O . ASP A 1 94 ? 24.563 6.836 -10.883 1.00 93.56 94 ASP A O 1
ATOM 651 N N . CYS A 1 95 ? 24.276 4.823 -9.916 1.00 94.50 95 CYS A N 1
ATOM 652 C CA . CYS A 1 95 ? 23.432 4.236 -10.946 1.00 94.50 95 CYS A CA 1
ATOM 653 C C . CYS A 1 95 ? 22.098 3.666 -10.439 1.00 94.50 95 CYS A C 1
ATOM 655 O O . CYS A 1 95 ? 21.272 3.267 -11.266 1.00 94.50 95 CYS A O 1
ATOM 657 N N . GLY A 1 96 ? 21.848 3.692 -9.127 1.00 95.88 96 GLY A N 1
ATOM 658 C CA . GLY A 1 96 ? 20.642 3.113 -8.546 1.00 95.88 96 GLY A CA 1
ATOM 659 C C . GLY A 1 96 ? 20.633 1.604 -8.717 1.00 95.88 96 GLY A C 1
ATOM 660 O O . GLY A 1 96 ? 21.644 0.953 -8.493 1.00 95.88 96 GLY A O 1
ATOM 661 N N . TYR A 1 97 ? 19.509 1.059 -9.175 1.00 96.38 97 TYR A N 1
ATOM 662 C CA . TYR A 1 97 ? 19.363 -0.346 -9.569 1.00 96.38 97 TYR A CA 1
ATOM 663 C C . TYR A 1 97 ? 20.044 -0.667 -10.917 1.00 96.38 97 TYR A C 1
ATOM 665 O O . TYR A 1 97 ? 20.008 -1.807 -11.376 1.00 96.38 97 TYR A O 1
ATOM 673 N N . GLY A 1 98 ? 20.647 0.328 -11.575 1.00 97.75 98 GLY A N 1
ATOM 674 C CA . GLY A 1 98 ? 21.382 0.165 -12.823 1.00 97.75 98 GLY A CA 1
ATOM 675 C C . GLY A 1 98 ? 20.662 0.737 -14.044 1.00 97.75 98 GLY A C 1
ATOM 676 O O . GLY A 1 98 ? 19.768 1.585 -13.953 1.00 97.75 98 GLY A O 1
ATOM 677 N N . ARG A 1 99 ? 21.096 0.322 -15.237 1.00 98.25 99 ARG A N 1
ATOM 678 C CA . ARG A 1 99 ? 20.557 0.835 -16.504 1.00 98.25 99 ARG A CA 1
ATOM 679 C C . ARG A 1 99 ? 19.252 0.137 -16.867 1.00 98.25 99 ARG A C 1
ATOM 681 O O . ARG A 1 99 ? 19.220 -1.086 -16.940 1.00 98.25 99 ARG A O 1
ATOM 688 N N . ILE A 1 100 ? 18.222 0.907 -17.216 1.00 98.62 100 ILE A N 1
ATOM 689 C CA . ILE A 1 100 ? 16.942 0.359 -17.682 1.00 98.62 100 ILE A CA 1
ATOM 690 C C . ILE A 1 100 ? 17.113 -0.640 -18.842 1.00 98.62 100 ILE A C 1
ATOM 692 O O . ILE A 1 100 ? 17.925 -0.433 -19.750 1.00 98.62 100 ILE A O 1
ATOM 696 N N . ASP A 1 101 ? 16.304 -1.699 -18.832 1.00 98.44 101 ASP A N 1
ATOM 697 C CA . ASP A 1 101 ? 16.233 -2.705 -19.894 1.00 98.44 101 ASP A CA 1
ATOM 698 C C . ASP A 1 101 ? 14.776 -2.895 -20.318 1.00 98.44 101 ASP A C 1
ATOM 700 O O . ASP A 1 101 ? 13.987 -3.572 -19.660 1.00 98.44 101 ASP A O 1
ATOM 704 N N . ALA A 1 102 ? 14.410 -2.267 -21.436 1.00 98.00 102 ALA A N 1
ATOM 705 C CA . ALA A 1 102 ? 13.031 -2.273 -21.900 1.00 98.00 102 ALA A CA 1
ATOM 706 C C . ALA A 1 102 ? 12.528 -3.667 -22.291 1.00 98.00 102 ALA A C 1
ATOM 708 O O . ALA A 1 102 ? 11.348 -3.962 -22.113 1.00 98.00 102 ALA A O 1
ATOM 709 N N . LEU A 1 103 ? 13.408 -4.529 -22.811 1.00 97.88 103 LEU A N 1
ATOM 710 C CA . LEU A 1 103 ? 13.024 -5.877 -23.210 1.00 97.88 103 LEU A CA 1
ATOM 711 C C . LEU A 1 103 ? 12.726 -6.723 -21.973 1.00 97.88 103 LEU A C 1
ATOM 713 O O . LEU A 1 103 ? 11.655 -7.325 -21.905 1.00 97.88 103 LEU A O 1
ATOM 717 N N . ARG A 1 104 ? 13.634 -6.724 -20.988 1.00 97.81 104 ARG A N 1
ATOM 718 C CA . ARG A 1 104 ? 13.442 -7.470 -19.736 1.00 97.81 104 ARG A CA 1
ATOM 719 C C . ARG A 1 104 ? 12.221 -6.981 -18.968 1.00 97.81 104 ARG A C 1
ATOM 721 O O . ARG A 1 104 ? 11.448 -7.807 -18.496 1.00 97.81 104 ARG A O 1
ATOM 728 N N . ALA A 1 105 ? 12.014 -5.668 -18.897 1.00 97.88 105 ALA A N 1
ATOM 729 C CA . ALA A 1 105 ? 10.857 -5.067 -18.242 1.00 97.88 105 ALA A CA 1
ATOM 730 C C . ALA A 1 105 ? 9.529 -5.513 -18.876 1.00 97.88 105 ALA A C 1
ATOM 732 O O . ALA A 1 105 ? 8.620 -5.960 -18.178 1.00 97.88 105 ALA A O 1
ATOM 733 N N . VAL A 1 106 ? 9.420 -5.453 -20.207 1.00 97.75 106 VAL A N 1
ATOM 734 C CA . VAL A 1 106 ? 8.205 -5.886 -20.915 1.00 97.75 106 VAL A CA 1
ATOM 735 C C . VAL A 1 106 ? 7.992 -7.390 -20.794 1.00 97.75 106 VAL A C 1
ATOM 737 O O . VAL A 1 106 ? 6.870 -7.817 -20.542 1.00 97.75 106 VAL A O 1
ATOM 740 N N . GLN A 1 107 ? 9.047 -8.196 -20.935 1.00 96.38 107 GLN A N 1
ATOM 741 C CA . GLN A 1 107 ? 8.965 -9.650 -20.763 1.00 96.38 107 GLN A CA 1
ATOM 742 C C . GLN A 1 107 ? 8.501 -10.018 -19.354 1.00 96.38 107 GLN A C 1
ATOM 744 O O . GLN A 1 107 ? 7.603 -10.834 -19.201 1.00 96.38 107 GLN A O 1
ATOM 749 N N . ARG A 1 108 ? 9.034 -9.354 -18.325 1.00 95.31 108 ARG A N 1
ATOM 750 C CA . ARG A 1 108 ? 8.645 -9.551 -16.925 1.00 95.31 108 ARG A CA 1
ATOM 751 C C . ARG A 1 108 ? 7.149 -9.326 -16.687 1.00 95.31 108 ARG A C 1
ATOM 753 O O . ARG A 1 108 ? 6.554 -10.051 -15.890 1.00 95.31 108 ARG A O 1
ATOM 760 N N . VAL A 1 109 ? 6.553 -8.331 -17.341 1.00 95.75 109 VAL A N 1
ATOM 761 C CA . VAL A 1 109 ? 5.108 -8.066 -17.266 1.00 95.75 109 VAL A CA 1
ATOM 762 C C . VAL A 1 109 ? 4.319 -9.067 -18.111 1.00 95.75 109 VAL A C 1
ATOM 764 O O . VAL A 1 109 ? 3.317 -9.596 -17.639 1.00 95.75 109 VAL A O 1
ATOM 767 N N . ALA A 1 110 ? 4.783 -9.369 -19.325 1.00 93.94 110 ALA A N 1
ATOM 768 C CA . ALA A 1 110 ? 4.122 -10.299 -20.240 1.00 93.94 110 ALA A CA 1
ATOM 769 C C . ALA A 1 110 ? 4.088 -11.743 -19.711 1.00 93.94 110 ALA A C 1
ATOM 771 O O . ALA A 1 110 ? 3.095 -12.441 -19.893 1.00 93.94 110 ALA A O 1
ATOM 772 N N . ASP A 1 111 ? 5.144 -12.175 -19.022 1.00 94.88 111 ASP A N 1
ATOM 773 C CA . ASP A 1 111 ? 5.264 -13.510 -18.435 1.00 94.88 111 ASP A CA 1
ATOM 774 C C . ASP A 1 111 ? 4.665 -13.591 -17.022 1.00 94.88 111 ASP A C 1
ATOM 776 O O . ASP A 1 111 ? 4.744 -14.637 -16.372 1.00 94.88 111 ASP A O 1
ATOM 780 N N . ALA A 1 112 ? 4.069 -12.517 -16.509 1.00 95.62 112 ALA A N 1
ATOM 781 C CA . ALA A 1 112 ? 3.538 -12.516 -15.158 1.00 95.62 112 ALA A CA 1
ATOM 782 C C . ALA A 1 112 ? 2.314 -13.434 -14.999 1.00 95.62 112 ALA A C 1
ATOM 784 O O . ALA A 1 112 ? 1.538 -13.660 -15.929 1.00 95.62 112 ALA A O 1
ATOM 785 N N . GLY A 1 113 ? 2.135 -13.974 -13.795 1.00 97.31 113 GLY A N 1
ATOM 786 C CA . GLY A 1 113 ? 0.915 -14.656 -13.377 1.00 97.31 113 GLY A CA 1
ATOM 787 C C . GLY A 1 113 ? -0.022 -13.729 -12.601 1.00 97.31 113 GLY A C 1
ATOM 788 O O . GLY A 1 113 ? 0.324 -12.603 -12.240 1.00 97.31 113 GLY A O 1
ATOM 789 N N . THR A 1 114 ? -1.229 -14.217 -12.331 1.00 97.50 114 THR A N 1
ATOM 790 C CA . THR A 1 114 ? -2.229 -13.531 -11.501 1.00 97.50 114 THR A CA 1
ATOM 791 C C . THR A 1 114 ? -2.616 -14.415 -10.325 1.00 97.50 114 THR A C 1
ATOM 793 O O . THR A 1 114 ? -2.914 -15.591 -10.521 1.00 97.50 114 THR A O 1
ATOM 796 N N . LEU A 1 115 ? -2.669 -13.858 -9.117 1.00 98.44 115 LEU A N 1
ATOM 797 C CA . LEU A 1 115 ? -3.313 -14.487 -7.963 1.00 98.44 115 LEU A CA 1
ATOM 798 C C . LEU A 1 115 ? -4.692 -13.863 -7.774 1.00 98.44 115 LEU A C 1
ATOM 800 O O . LEU A 1 115 ? -4.806 -12.646 -7.658 1.00 98.44 115 LEU A O 1
ATOM 804 N N . ALA A 1 116 ? -5.742 -14.671 -7.751 1.00 98.44 116 ALA A N 1
ATOM 805 C CA . ALA A 1 116 ? -7.098 -14.179 -7.546 1.00 98.44 116 ALA A CA 1
ATOM 806 C C . ALA A 1 116 ? -7.923 -15.170 -6.732 1.00 98.44 116 ALA A C 1
ATOM 808 O O . ALA A 1 116 ? -7.596 -16.352 -6.643 1.00 98.44 116 ALA A O 1
ATOM 809 N N . GLY A 1 117 ? -9.023 -14.705 -6.163 1.00 98.44 117 GLY A N 1
ATOM 810 C CA . GLY A 1 117 ? -9.933 -15.575 -5.433 1.00 98.44 117 GLY A CA 1
ATOM 811 C C . GLY A 1 117 ? -11.015 -14.801 -4.710 1.00 98.44 117 GLY A C 1
ATOM 812 O O . GLY A 1 117 ? -11.227 -13.608 -4.947 1.00 98.44 117 GLY A O 1
ATOM 813 N N . THR A 1 118 ? -11.702 -15.504 -3.821 1.00 98.31 118 THR A N 1
ATOM 814 C CA . THR A 1 118 ? -12.774 -14.965 -2.990 1.00 98.31 118 THR A CA 1
ATOM 815 C C . THR A 1 118 ? -12.476 -15.140 -1.508 1.00 98.31 118 THR A C 1
ATOM 817 O O . THR A 1 118 ? -11.988 -16.185 -1.077 1.00 98.31 118 THR A O 1
ATOM 820 N N . ILE A 1 119 ? -12.779 -14.101 -0.730 1.00 98.56 119 ILE A N 1
ATOM 821 C CA . ILE A 1 119 ? -12.661 -14.083 0.726 1.00 98.56 119 ILE A CA 1
ATOM 822 C C . ILE A 1 119 ? -14.056 -13.987 1.339 1.00 98.56 119 ILE A C 1
ATOM 824 O O . ILE A 1 119 ? -14.832 -13.079 1.011 1.00 98.56 119 ILE A O 1
ATOM 828 N N . ARG A 1 120 ? -14.388 -14.925 2.227 1.00 98.44 120 ARG A N 1
ATOM 829 C CA . ARG A 1 120 ? -15.720 -15.032 2.838 1.00 98.44 120 ARG A CA 1
ATOM 830 C C . ARG A 1 120 ? -15.639 -15.307 4.332 1.00 98.44 120 ARG A C 1
ATOM 832 O O . ARG A 1 120 ? -14.619 -15.752 4.847 1.00 98.44 120 ARG A O 1
ATOM 839 N N . ASP A 1 121 ? -16.740 -15.054 5.021 1.00 97.88 121 ASP A N 1
ATOM 840 C CA . ASP A 1 121 ? -16.956 -15.502 6.392 1.00 97.88 121 ASP A CA 1
ATOM 841 C C . ASP A 1 121 ? -17.221 -17.017 6.393 1.00 97.88 121 ASP A C 1
ATOM 843 O O . ASP A 1 121 ? -18.108 -17.497 5.685 1.00 97.88 121 ASP A O 1
ATOM 847 N N . ALA A 1 122 ? -16.468 -17.779 7.188 1.00 97.50 122 ALA A N 1
ATOM 848 C CA . ALA A 1 122 ? -16.544 -19.241 7.201 1.00 97.50 122 ALA A CA 1
ATOM 849 C C . ALA A 1 122 ? -17.874 -19.801 7.736 1.00 97.50 122 ALA A C 1
ATOM 851 O O . ALA A 1 122 ? -18.223 -20.942 7.434 1.00 97.50 122 ALA A O 1
ATOM 852 N N . ALA A 1 123 ? -18.626 -19.030 8.526 1.00 95.38 123 ALA A N 1
ATOM 853 C CA . ALA A 1 123 ? -19.891 -19.467 9.111 1.00 95.38 123 ALA A CA 1
ATOM 854 C C . ALA A 1 123 ? -21.095 -19.134 8.216 1.00 95.38 123 ALA A C 1
ATOM 856 O O . ALA A 1 123 ? -22.026 -19.929 8.095 1.00 95.38 123 ALA A O 1
ATOM 857 N N . THR A 1 124 ? -21.094 -17.952 7.604 1.00 97.00 124 THR A N 1
ATOM 858 C CA . THR A 1 124 ? -22.222 -17.411 6.830 1.00 97.00 124 THR A CA 1
ATOM 859 C C . THR A 1 124 ? -22.028 -17.521 5.322 1.00 97.00 124 THR A C 1
ATOM 861 O O . THR A 1 124 ? -23.001 -17.386 4.581 1.00 97.00 124 THR A O 1
ATOM 864 N N . LEU A 1 125 ? -20.793 -17.759 4.865 1.00 96.56 125 LEU A N 1
ATOM 865 C CA . LEU A 1 125 ? -20.370 -17.746 3.460 1.00 96.56 125 LEU A CA 1
ATOM 866 C C . LEU A 1 125 ? -20.623 -16.409 2.746 1.00 96.56 125 LEU A C 1
ATOM 868 O O . LEU A 1 125 ? -20.584 -16.339 1.515 1.00 96.56 125 LEU A O 1
ATOM 872 N N . LEU A 1 126 ? -20.874 -15.338 3.504 1.00 97.62 126 LEU A N 1
ATOM 873 C CA . LEU A 1 126 ? -21.015 -13.992 2.965 1.00 97.62 126 LEU A CA 1
ATOM 874 C C . LEU A 1 126 ? -19.638 -13.405 2.619 1.00 97.62 126 LEU A C 1
ATOM 876 O O . LEU A 1 126 ? -18.657 -13.696 3.307 1.00 97.62 126 LEU A O 1
ATOM 880 N N . PRO A 1 127 ? -19.544 -12.573 1.568 1.00 97.94 127 PRO A N 1
ATOM 881 C CA . PRO A 1 127 ? -18.287 -11.955 1.165 1.00 97.94 127 PRO A CA 1
ATOM 882 C C . PRO A 1 127 ? -17.754 -10.978 2.219 1.00 97.94 127 PRO A C 1
ATOM 884 O O . PRO A 1 127 ? -18.512 -10.193 2.794 1.00 97.94 127 PRO A O 1
ATOM 887 N N . LEU A 1 128 ? -16.435 -10.979 2.418 1.00 97.19 128 LEU A N 1
ATOM 888 C CA . LEU A 1 128 ? -15.748 -10.060 3.328 1.00 97.19 128 LEU A CA 1
ATOM 889 C C . LEU A 1 128 ? -15.123 -8.895 2.558 1.00 97.19 128 LEU A C 1
ATOM 891 O O . LEU A 1 128 ? -13.977 -8.949 2.116 1.00 97.19 128 LEU A O 1
ATOM 895 N N . SER A 1 129 ? -15.897 -7.820 2.412 1.00 96.56 129 SER A N 1
ATOM 896 C CA . SER A 1 129 ? -15.429 -6.573 1.800 1.00 96.56 129 SER A CA 1
ATOM 897 C C . SER A 1 129 ? -14.367 -5.900 2.664 1.00 96.56 129 SER A C 1
ATOM 899 O O . SER A 1 129 ? -14.603 -5.630 3.843 1.00 96.56 129 SER A O 1
ATOM 901 N N . GLY A 1 130 ? -13.229 -5.551 2.067 1.00 95.69 130 GLY A N 1
ATOM 902 C CA . GLY A 1 130 ? -12.112 -4.930 2.779 1.00 95.69 130 GLY A CA 1
ATOM 903 C C . GLY A 1 130 ? -11.111 -5.921 3.380 1.00 95.69 130 GLY A C 1
ATOM 904 O O . GLY A 1 130 ? -10.162 -5.481 4.022 1.00 95.69 130 GLY A O 1
ATOM 905 N N . ALA A 1 131 ? -11.297 -7.235 3.199 1.00 97.25 131 ALA A N 1
ATOM 906 C CA . ALA A 1 131 ? -10.281 -8.220 3.566 1.00 97.25 131 ALA A CA 1
ATOM 907 C C . ALA A 1 131 ? -9.002 -7.992 2.757 1.00 97.25 131 ALA A C 1
ATOM 909 O O . ALA A 1 131 ? -9.067 -7.746 1.556 1.00 97.25 131 ALA A O 1
ATOM 910 N N . VAL A 1 132 ? -7.847 -8.072 3.407 1.00 97.62 132 VAL A N 1
ATOM 911 C CA . VAL A 1 132 ? -6.546 -7.832 2.786 1.00 97.62 132 VAL A CA 1
ATOM 912 C C . VAL A 1 132 ? -5.862 -9.166 2.548 1.00 97.62 132 VAL A C 1
ATOM 914 O O . VAL A 1 132 ? -5.708 -9.977 3.463 1.00 97.62 132 VAL A O 1
ATOM 917 N N . VAL A 1 133 ? -5.430 -9.380 1.312 1.00 98.38 133 VAL A N 1
ATOM 918 C CA . VAL A 1 133 ? -4.582 -10.498 0.912 1.00 98.38 133 VAL A CA 1
ATOM 919 C C . VAL A 1 133 ? -3.199 -9.940 0.630 1.00 98.38 133 VAL A C 1
ATOM 921 O O . VAL A 1 133 ? -3.062 -9.065 -0.217 1.00 98.38 133 VAL A O 1
ATOM 924 N N . ARG A 1 134 ? -2.179 -10.439 1.323 1.00 98.00 134 ARG A N 1
ATOM 925 C CA . ARG A 1 134 ? -0.774 -10.073 1.121 1.00 98.00 134 ARG A CA 1
ATOM 926 C C . ARG A 1 134 ? -0.008 -11.277 0.598 1.00 98.00 134 ARG A C 1
ATOM 928 O O . ARG A 1 134 ? -0.069 -12.339 1.215 1.00 98.00 134 ARG A O 1
ATOM 935 N N . ALA A 1 135 ? 0.709 -11.119 -0.507 1.00 97.69 135 ALA A N 1
ATOM 936 C CA . ALA A 1 135 ? 1.545 -12.149 -1.109 1.00 97.69 135 ALA A CA 1
ATOM 937 C C . ALA A 1 135 ? 3.017 -11.718 -1.064 1.00 97.69 135 ALA A C 1
ATOM 939 O O . ALA A 1 135 ? 3.385 -10.675 -1.599 1.00 97.69 135 ALA A O 1
ATOM 940 N N . GLN A 1 136 ? 3.853 -12.545 -0.437 1.00 97.88 136 GLN A N 1
ATOM 941 C CA . GLN A 1 136 ? 5.289 -12.321 -0.280 1.00 97.88 136 GLN A CA 1
ATOM 942 C C . GLN A 1 136 ? 6.076 -13.464 -0.919 1.00 97.88 136 GLN A C 1
ATOM 944 O O . GLN A 1 136 ? 5.908 -14.625 -0.538 1.00 97.88 136 GLN A O 1
ATOM 949 N N . GLY A 1 137 ? 6.928 -13.151 -1.889 1.00 95.62 137 GLY A N 1
ATOM 950 C CA . GLY A 1 137 ? 7.676 -14.147 -2.656 1.00 95.62 137 GLY A CA 1
ATOM 951 C C . GLY A 1 137 ? 8.369 -13.535 -3.866 1.00 95.62 137 GLY A C 1
ATOM 952 O O . GLY A 1 137 ? 7.957 -12.489 -4.360 1.00 95.62 137 GLY A O 1
ATOM 953 N N . GLU A 1 138 ? 9.443 -14.176 -4.331 1.00 93.31 138 GLU A N 1
ATOM 954 C CA . GLU A 1 138 ? 10.206 -13.735 -5.513 1.00 93.31 138 GLU A CA 1
ATOM 955 C C . GLU A 1 138 ? 10.683 -12.267 -5.449 1.00 93.31 138 GLU A C 1
ATOM 957 O O . GLU A 1 138 ? 10.717 -11.566 -6.455 1.00 93.31 138 GLU A O 1
ATOM 962 N N . GLY A 1 139 ? 11.018 -11.774 -4.250 1.00 88.25 139 GLY A N 1
ATOM 963 C CA . GLY A 1 139 ? 11.430 -10.379 -4.039 1.00 88.25 139 GLY A CA 1
ATOM 964 C C . GLY A 1 139 ? 10.284 -9.360 -4.023 1.00 88.25 139 GLY A C 1
ATOM 965 O O . GLY A 1 139 ? 10.542 -8.183 -3.808 1.00 88.25 139 GLY A O 1
ATOM 966 N N . LEU A 1 140 ? 9.033 -9.802 -4.188 1.00 91.62 140 LEU A N 1
ATOM 967 C CA . LEU A 1 140 ? 7.843 -8.958 -4.106 1.00 91.62 140 LEU A CA 1
ATOM 968 C C . LEU A 1 140 ? 7.148 -9.084 -2.751 1.00 91.62 140 LEU A C 1
ATOM 970 O O . LEU A 1 140 ? 7.094 -10.160 -2.148 1.00 91.62 140 LEU A O 1
ATOM 974 N N . ASP A 1 141 ? 6.543 -7.977 -2.335 1.00 94.50 141 ASP A N 1
ATOM 975 C CA . ASP A 1 141 ? 5.652 -7.881 -1.189 1.00 94.50 141 ASP A CA 1
ATOM 976 C C . ASP A 1 141 ? 4.469 -6.994 -1.567 1.00 94.50 141 ASP A C 1
ATOM 978 O O . ASP A 1 141 ? 4.556 -5.768 -1.560 1.00 94.50 141 ASP A O 1
ATOM 982 N N . VAL A 1 142 ? 3.384 -7.633 -1.989 1.00 94.62 142 VAL A N 1
ATOM 983 C CA . VAL A 1 142 ? 2.231 -6.951 -2.575 1.00 94.62 142 VAL A CA 1
ATOM 984 C C . VAL A 1 142 ? 0.960 -7.330 -1.851 1.00 94.62 142 VAL A C 1
ATOM 986 O O . VAL A 1 142 ? 0.866 -8.392 -1.231 1.00 94.62 142 VAL A O 1
ATOM 989 N N . SER A 1 143 ? -0.040 -6.462 -1.939 1.00 96.12 143 SER A N 1
ATOM 990 C CA . SER A 1 143 ? -1.338 -6.725 -1.339 1.00 96.12 143 SER A CA 1
ATOM 991 C C . SER A 1 143 ? -2.487 -6.305 -2.240 1.00 96.12 143 SER A C 1
ATOM 993 O O . SER A 1 143 ? -2.350 -5.413 -3.072 1.00 96.12 143 SER A O 1
ATOM 995 N N . ALA A 1 144 ? -3.628 -6.956 -2.053 1.00 96.38 144 ALA A N 1
ATOM 996 C CA . ALA A 1 144 ? -4.898 -6.564 -2.632 1.00 96.38 144 ALA A CA 1
ATOM 997 C C . ALA A 1 144 ? -5.990 -6.582 -1.569 1.00 96.38 144 ALA A C 1
ATOM 999 O O . ALA A 1 144 ? -5.969 -7.383 -0.633 1.00 96.38 144 ALA A O 1
ATOM 1000 N N . THR A 1 145 ? -6.983 -5.726 -1.771 1.00 97.06 145 THR A N 1
ATOM 1001 C CA . THR A 1 145 ? -8.156 -5.634 -0.908 1.00 97.06 145 THR A CA 1
ATOM 1002 C C . THR A 1 145 ? -9.360 -6.233 -1.620 1.00 97.06 145 THR A C 1
ATOM 1004 O O . THR A 1 145 ? -9.649 -5.903 -2.771 1.00 97.06 145 THR A O 1
ATOM 1007 N N . ALA A 1 146 ? -10.082 -7.110 -0.930 1.00 97.88 146 ALA A N 1
ATOM 1008 C CA . ALA A 1 146 ? -11.293 -7.727 -1.430 1.00 97.88 146 ALA A CA 1
ATOM 1009 C C . ALA A 1 146 ? -12.403 -6.682 -1.626 1.00 97.88 146 ALA A C 1
ATOM 1011 O O . ALA A 1 146 ? -12.679 -5.845 -0.762 1.00 97.88 146 ALA A O 1
ATOM 1012 N N . THR A 1 147 ? -13.056 -6.759 -2.779 1.00 98.06 147 THR A N 1
ATOM 1013 C CA . THR A 1 147 ? -14.197 -5.926 -3.178 1.00 98.06 147 THR A CA 1
ATOM 1014 C C . THR A 1 147 ? -15.457 -6.234 -2.357 1.00 98.06 147 THR A C 1
ATOM 1016 O O . THR A 1 147 ? -15.483 -7.155 -1.542 1.00 98.06 147 THR A O 1
ATOM 1019 N N . SER A 1 148 ? -16.556 -5.516 -2.613 1.00 97.12 148 SER A N 1
ATOM 1020 C CA . SER A 1 148 ? -17.854 -5.767 -1.965 1.00 97.12 148 SER A CA 1
ATOM 1021 C C . SER A 1 148 ? -18.425 -7.168 -2.217 1.00 97.12 148 SER A C 1
ATOM 1023 O O . SER A 1 148 ? -19.222 -7.657 -1.420 1.00 97.12 148 SER A O 1
ATOM 1025 N N . SER A 1 149 ? -18.001 -7.837 -3.293 1.00 97.31 149 SER A N 1
ATOM 1026 C CA . SER A 1 149 ? -18.330 -9.237 -3.583 1.00 97.31 149 SER A CA 1
ATOM 1027 C C . SER A 1 149 ? -17.310 -10.232 -3.019 1.00 97.31 149 SER A C 1
ATOM 1029 O O . SER A 1 149 ? -17.377 -11.413 -3.347 1.00 97.31 149 SER A O 1
ATOM 1031 N N . GLY A 1 150 ? -16.353 -9.780 -2.202 1.00 97.50 150 GLY A N 1
ATOM 1032 C CA . GLY A 1 150 ? -15.308 -10.612 -1.599 1.00 97.50 150 GLY A CA 1
ATOM 1033 C C . GLY A 1 150 ? -14.210 -11.026 -2.578 1.00 97.50 150 GLY A C 1
ATOM 1034 O O . GLY A 1 150 ? -13.337 -11.802 -2.212 1.00 97.50 150 GLY A O 1
ATOM 1035 N N . VAL A 1 151 ? -14.237 -10.534 -3.818 1.00 98.44 151 VAL A N 1
ATOM 1036 C CA . VAL A 1 151 ? -13.255 -10.885 -4.855 1.00 98.44 151 VAL A CA 1
ATOM 1037 C C . VAL A 1 151 ? -12.013 -10.021 -4.696 1.00 98.44 151 VAL A C 1
ATOM 1039 O O . VAL A 1 151 ? -12.146 -8.803 -4.550 1.00 98.44 151 VAL A O 1
ATOM 1042 N N . TYR A 1 152 ? -10.834 -10.628 -4.796 1.00 98.25 152 TYR A N 1
ATOM 1043 C CA . TYR A 1 152 ? -9.549 -9.938 -4.898 1.00 98.25 152 TYR A CA 1
ATOM 1044 C C . TYR A 1 152 ? -8.769 -10.433 -6.125 1.00 98.25 152 TYR A C 1
ATOM 1046 O O . TYR A 1 152 ? -8.921 -11.583 -6.546 1.00 98.25 152 TYR A O 1
ATOM 1054 N N . THR A 1 153 ? -7.908 -9.567 -6.661 1.00 97.31 153 THR A N 1
ATOM 1055 C CA . THR A 1 153 ? -7.019 -9.872 -7.789 1.00 97.31 153 THR A CA 1
ATOM 1056 C C . THR A 1 153 ? -5.681 -9.171 -7.577 1.00 97.31 153 THR A C 1
ATOM 1058 O O . THR A 1 153 ? -5.650 -7.983 -7.274 1.00 97.31 153 THR A O 1
ATOM 1061 N N . MET A 1 154 ? -4.588 -9.903 -7.762 1.00 96.12 154 MET A N 1
ATOM 1062 C CA . MET A 1 154 ? -3.210 -9.413 -7.793 1.00 96.12 154 MET A CA 1
ATOM 1063 C C . MET A 1 154 ? -2.577 -9.856 -9.118 1.00 96.12 154 MET A C 1
ATOM 1065 O O . MET A 1 154 ? -2.116 -11.000 -9.221 1.00 96.12 154 MET A O 1
ATOM 1069 N N . PRO A 1 155 ? -2.618 -9.009 -10.160 1.00 95.62 155 PRO A N 1
ATOM 1070 C CA . PRO A 1 155 ? -1.920 -9.277 -11.410 1.00 95.62 155 PRO A CA 1
ATOM 1071 C C . PRO A 1 155 ? -0.407 -9.039 -11.257 1.00 95.62 155 PRO A C 1
ATOM 1073 O O . PRO A 1 155 ? 0.079 -8.611 -10.212 1.00 95.62 155 PRO A O 1
ATOM 1076 N N . TYR A 1 156 ? 0.344 -9.310 -12.325 1.00 95.56 156 TYR A N 1
ATOM 1077 C CA . TYR A 1 156 ? 1.758 -8.936 -12.463 1.00 95.56 156 TYR A CA 1
ATOM 1078 C C . TYR A 1 156 ? 2.755 -9.626 -11.511 1.00 95.56 156 TYR A C 1
ATOM 1080 O O . TYR A 1 156 ? 3.907 -9.194 -11.391 1.00 95.56 156 TYR A O 1
ATOM 1088 N N . LEU A 1 157 ? 2.377 -10.760 -10.915 1.00 96.25 157 LEU A N 1
ATOM 1089 C CA . LEU A 1 157 ? 3.252 -11.553 -10.044 1.00 96.25 157 LEU A CA 1
ATOM 1090 C C . LEU A 1 157 ? 4.270 -12.375 -10.843 1.00 96.25 157 LEU A C 1
ATOM 1092 O O . LEU A 1 157 ? 3.967 -12.891 -11.919 1.00 96.25 157 LEU A O 1
ATOM 1096 N N . ILE A 1 158 ? 5.478 -12.533 -10.302 1.00 95.06 158 ILE A N 1
ATOM 1097 C CA . ILE A 1 158 ? 6.502 -13.413 -10.886 1.00 95.06 158 ILE A CA 1
ATOM 1098 C C . ILE A 1 158 ? 6.040 -14.859 -10.720 1.00 95.06 158 ILE A C 1
ATOM 1100 O O . ILE A 1 158 ? 5.429 -15.214 -9.716 1.00 95.06 158 ILE A O 1
ATOM 1104 N N . ALA A 1 159 ? 6.323 -15.712 -11.702 1.00 95.81 159 ALA A N 1
ATOM 1105 C CA . ALA A 1 159 ? 6.112 -17.141 -11.528 1.00 95.81 159 ALA A CA 1
ATOM 1106 C C . ALA A 1 159 ? 7.048 -17.673 -10.432 1.00 95.81 159 ALA A C 1
ATOM 1108 O O . ALA A 1 159 ? 8.265 -17.543 -10.539 1.00 95.81 159 ALA A O 1
ATOM 1109 N N . GLY A 1 160 ? 6.490 -18.274 -9.389 1.00 96.62 160 GLY A N 1
ATOM 1110 C CA . GLY A 1 160 ? 7.257 -18.639 -8.205 1.00 96.62 160 GLY A CA 1
ATOM 1111 C C . GLY A 1 160 ? 6.372 -18.974 -7.018 1.00 96.62 160 GLY A C 1
ATOM 1112 O O . GLY A 1 160 ? 5.151 -19.076 -7.149 1.00 96.62 160 GLY A O 1
ATOM 1113 N N . THR A 1 161 ? 6.984 -19.191 -5.857 1.00 97.69 161 THR A N 1
ATOM 1114 C CA . THR A 1 161 ? 6.241 -19.577 -4.648 1.00 97.69 161 THR A CA 1
ATOM 1115 C C . THR A 1 161 ? 6.084 -18.388 -3.717 1.00 97.69 161 THR A C 1
ATOM 1117 O O . THR A 1 161 ? 7.059 -17.744 -3.344 1.00 97.69 161 THR A O 1
ATOM 1120 N N . TYR A 1 162 ? 4.845 -18.138 -3.304 1.00 98.31 162 TYR A N 1
ATOM 1121 C CA . TYR A 1 162 ? 4.480 -17.034 -2.430 1.00 98.31 162 TYR A CA 1
ATOM 1122 C C . TYR A 1 162 ? 3.932 -17.560 -1.110 1.00 98.31 162 TYR A C 1
ATOM 1124 O O . TYR A 1 162 ? 3.121 -18.489 -1.082 1.00 98.31 162 TYR A O 1
ATOM 1132 N N . SER A 1 163 ? 4.346 -16.923 -0.019 1.00 98.25 163 SER A N 1
ATOM 1133 C CA . SER A 1 163 ? 3.638 -16.956 1.254 1.00 98.25 163 SER A CA 1
ATOM 1134 C C . SER A 1 163 ? 2.483 -15.964 1.180 1.00 98.25 163 SER A C 1
ATOM 1136 O O . SER A 1 163 ? 2.697 -14.780 0.920 1.00 98.25 163 SER A O 1
ATOM 1138 N N . VAL A 1 164 ? 1.258 -16.437 1.389 1.00 98.50 164 VAL A N 1
ATOM 1139 C CA . VAL A 1 164 ? 0.041 -15.630 1.309 1.00 98.50 164 VAL A CA 1
ATOM 1140 C C . VAL A 1 164 ? -0.595 -15.524 2.684 1.00 98.50 164 VAL A C 1
ATOM 1142 O O . VAL A 1 164 ? -0.894 -16.531 3.325 1.00 98.50 164 VAL A O 1
ATOM 1145 N N . THR A 1 165 ? -0.817 -14.290 3.123 1.00 98.44 165 THR A N 1
ATOM 1146 C CA . THR A 1 165 ? -1.547 -13.965 4.350 1.00 98.44 165 THR A CA 1
ATOM 1147 C C . THR A 1 165 ? -2.881 -13.337 3.983 1.00 98.44 165 THR A C 1
ATOM 1149 O O . THR A 1 165 ? -2.913 -12.359 3.241 1.00 98.44 165 THR A O 1
ATOM 1152 N N . VAL A 1 166 ? -3.974 -13.875 4.513 1.00 98.38 166 VAL A N 1
ATOM 1153 C CA . VAL A 1 166 ? -5.318 -13.308 4.375 1.00 98.38 166 VAL A CA 1
ATOM 1154 C C . VAL A 1 166 ? -5.774 -12.836 5.747 1.00 98.38 166 VAL A C 1
ATOM 1156 O O . VAL A 1 166 ? -5.852 -13.633 6.684 1.00 98.38 166 VAL A O 1
ATOM 1159 N N . GLY A 1 167 ? -6.072 -11.545 5.865 1.00 96.69 167 GLY A N 1
ATOM 1160 C CA . GLY A 1 167 ? -6.505 -10.925 7.111 1.00 96.69 167 GLY A CA 1
ATOM 1161 C C . GLY A 1 167 ? -7.727 -10.038 6.919 1.00 96.69 167 GLY A C 1
ATOM 1162 O O . GLY A 1 167 ? -7.878 -9.354 5.910 1.00 96.69 167 GLY A O 1
ATOM 1163 N N . TYR A 1 168 ? -8.601 -10.023 7.919 1.00 96.25 168 TYR A N 1
ATOM 1164 C CA . TYR A 1 168 ? -9.704 -9.075 8.004 1.00 96.25 168 TYR A CA 1
ATOM 1165 C C . TYR A 1 168 ? -10.018 -8.794 9.471 1.00 96.25 168 TYR A C 1
ATOM 1167 O O . TYR A 1 168 ? -9.921 -9.688 10.313 1.00 96.25 168 TYR A O 1
ATOM 1175 N N . TYR A 1 169 ? -10.372 -7.549 9.795 1.00 94.81 169 TYR A N 1
ATOM 1176 C CA . TYR A 1 169 ? -10.603 -7.156 11.182 1.00 94.81 169 TYR A CA 1
ATOM 1177 C C . TYR A 1 169 ? -11.695 -8.012 11.839 1.00 94.81 169 TYR A C 1
ATOM 1179 O O . TYR A 1 169 ? -12.824 -8.105 11.354 1.00 94.81 169 TYR A O 1
ATOM 1187 N N . GLY A 1 170 ? -11.352 -8.601 12.985 1.00 95.56 170 GLY A N 1
ATOM 1188 C CA . GLY A 1 170 ? -12.242 -9.458 13.760 1.00 95.56 170 GLY A CA 1
ATOM 1189 C C . GLY A 1 170 ? -12.371 -10.890 13.250 1.00 95.56 170 GLY A C 1
ATOM 1190 O O . GLY A 1 170 ? -13.355 -11.546 13.583 1.00 95.56 170 GLY A O 1
ATOM 1191 N N . TYR A 1 171 ? -11.395 -11.367 12.477 1.00 97.12 171 TYR A N 1
ATOM 1192 C CA . TYR A 1 171 ? -11.286 -12.748 12.015 1.00 97.12 171 TYR A CA 1
ATOM 1193 C C . TYR A 1 171 ? -9.890 -13.308 12.296 1.00 97.12 171 TYR A C 1
ATOM 1195 O O . TYR A 1 171 ? -8.924 -12.559 12.441 1.00 97.12 171 TYR A O 1
ATOM 1203 N N . GLU A 1 172 ? -9.787 -14.632 12.373 1.00 96.56 172 GLU A N 1
ATOM 1204 C CA . GLU A 1 172 ? -8.507 -15.333 12.423 1.00 96.56 172 GLU A CA 1
ATOM 1205 C C . GLU A 1 172 ? -7.756 -15.165 11.096 1.00 96.56 172 GLU A C 1
ATOM 1207 O O . GLU A 1 172 ? -8.311 -15.375 10.015 1.00 96.56 172 GLU A O 1
ATOM 1212 N N . THR A 1 173 ? -6.479 -14.795 11.181 1.00 96.44 173 THR A N 1
ATOM 1213 C CA . THR A 1 173 ? -5.603 -14.670 10.012 1.00 96.44 173 THR A CA 1
ATOM 1214 C C . THR A 1 173 ? -5.264 -16.046 9.450 1.00 96.44 173 THR A C 1
ATOM 1216 O O . THR A 1 173 ? -4.820 -16.932 10.181 1.00 96.44 173 THR A O 1
ATOM 1219 N N . VAL A 1 174 ? -5.383 -16.203 8.133 1.00 97.81 174 VAL A N 1
ATOM 1220 C CA . VAL A 1 174 ? -4.945 -17.409 7.421 1.00 97.81 174 VAL A CA 1
ATOM 1221 C C . VAL A 1 174 ? -3.573 -17.160 6.806 1.00 97.81 174 VAL A C 1
ATOM 1223 O O . VAL A 1 174 ? -3.383 -16.185 6.082 1.00 97.81 174 VAL A O 1
ATOM 1226 N N . LEU A 1 175 ? -2.627 -18.061 7.070 1.00 97.69 175 LEU A N 1
ATOM 1227 C CA . LEU A 1 175 ? -1.308 -18.091 6.440 1.00 97.69 175 LEU A CA 1
ATOM 1228 C C . LEU A 1 175 ? -1.176 -19.378 5.625 1.00 97.69 175 LEU A C 1
ATOM 1230 O O . LEU A 1 175 ? -1.366 -20.474 6.152 1.00 97.69 175 LEU A O 1
ATOM 1234 N N . THR A 1 176 ? -0.849 -19.249 4.345 1.00 97.88 176 THR A N 1
ATOM 1235 C CA . THR A 1 176 ? -0.717 -20.376 3.415 1.00 97.88 176 THR A CA 1
ATOM 1236 C C . THR A 1 176 ? 0.383 -20.111 2.390 1.00 97.88 176 THR A C 1
ATOM 1238 O O . THR A 1 176 ? 0.963 -19.028 2.354 1.00 97.88 176 THR A O 1
ATOM 1241 N N . THR A 1 177 ? 0.685 -21.091 1.545 1.00 97.88 177 THR A N 1
ATOM 1242 C CA . THR A 1 177 ? 1.588 -20.925 0.405 1.00 97.88 177 THR A CA 1
ATOM 1243 C C . THR A 1 177 ? 0.881 -21.279 -0.896 1.00 97.88 177 THR A C 1
ATOM 1245 O O . THR A 1 177 ? -0.022 -22.115 -0.929 1.00 97.88 177 THR A O 1
ATOM 1248 N N . THR A 1 178 ? 1.280 -20.629 -1.985 1.00 98.06 178 THR A N 1
ATOM 1249 C CA . THR A 1 178 ? 0.790 -20.942 -3.330 1.00 98.06 178 THR A CA 1
ATOM 1250 C C . THR A 1 178 ? 1.885 -20.737 -4.369 1.00 98.06 178 THR A C 1
ATOM 1252 O O . THR A 1 178 ? 2.831 -19.979 -4.142 1.00 98.06 178 THR A O 1
ATOM 1255 N N . THR A 1 179 ? 1.767 -21.412 -5.509 1.00 98.06 179 THR A N 1
ATOM 1256 C CA . THR A 1 179 ? 2.699 -21.273 -6.630 1.00 98.06 179 THR A CA 1
ATOM 1257 C C . THR A 1 179 ? 2.011 -20.546 -7.772 1.00 98.06 179 THR A C 1
ATOM 1259 O O . THR A 1 179 ? 1.032 -21.036 -8.328 1.00 98.06 179 THR A O 1
ATOM 1262 N N . ILE A 1 180 ? 2.550 -19.385 -8.127 1.00 98.19 180 ILE A N 1
ATOM 1263 C CA . ILE A 1 180 ? 2.121 -18.600 -9.275 1.00 98.19 180 ILE A CA 1
ATOM 1264 C C . ILE A 1 180 ? 2.755 -19.176 -10.533 1.00 98.19 180 ILE A C 1
ATOM 1266 O O . ILE A 1 180 ? 3.964 -19.404 -10.593 1.00 98.19 180 ILE A O 1
ATOM 1270 N N . ILE A 1 181 ? 1.929 -19.385 -11.554 1.00 97.12 181 ILE A N 1
ATOM 1271 C CA . ILE A 1 181 ? 2.354 -19.869 -12.865 1.00 97.12 181 ILE A CA 1
ATOM 1272 C C . ILE A 1 181 ? 2.215 -18.727 -13.878 1.00 97.12 181 ILE A C 1
ATOM 1274 O O . ILE A 1 181 ? 1.184 -18.052 -13.937 1.00 97.12 181 ILE A O 1
ATOM 1278 N N . SER A 1 182 ? 3.263 -18.535 -14.680 1.00 96.25 182 SER A N 1
ATOM 1279 C CA . SER A 1 182 ? 3.337 -17.525 -15.742 1.00 96.25 182 SER A CA 1
ATOM 1280 C C . SER A 1 182 ? 2.109 -17.555 -16.654 1.00 96.25 182 SER A C 1
ATOM 1282 O O . SER A 1 182 ? 1.674 -18.634 -17.056 1.00 96.25 182 SER A O 1
ATOM 1284 N N . GLN A 1 183 ? 1.564 -16.380 -16.986 1.00 95.25 183 GLN A N 1
ATOM 1285 C CA . GLN A 1 183 ? 0.449 -16.196 -17.928 1.00 95.25 183 GLN A CA 1
ATOM 1286 C C . GLN A 1 183 ? -0.835 -16.957 -17.559 1.00 95.25 183 GLN A C 1
ATOM 1288 O O . GLN A 1 183 ? -1.681 -17.232 -18.411 1.00 95.25 183 GLN A O 1
ATOM 1293 N N . THR A 1 184 ? -1.007 -17.299 -16.280 1.00 97.31 184 THR A N 1
ATOM 1294 C CA . THR A 1 184 ? -2.217 -17.959 -15.778 1.00 97.31 184 THR A CA 1
ATOM 1295 C C . THR A 1 184 ? -2.749 -17.279 -14.524 1.00 97.31 184 THR A C 1
ATOM 1297 O O . THR A 1 184 ? -2.030 -16.567 -13.819 1.00 97.31 184 THR A O 1
ATOM 1300 N N . THR A 1 185 ? -4.022 -17.536 -14.226 1.00 98.19 185 THR A N 1
ATOM 1301 C CA . THR A 1 185 ? -4.627 -17.178 -12.946 1.00 98.19 185 THR A CA 1
ATOM 1302 C C . THR A 1 185 ? -4.550 -18.365 -11.994 1.00 98.19 185 THR A C 1
ATOM 1304 O O . THR A 1 185 ? -5.132 -19.418 -12.244 1.00 98.19 185 THR A O 1
ATOM 1307 N N . THR A 1 186 ? -3.843 -18.177 -10.886 1.00 98.50 186 THR A N 1
ATOM 1308 C CA . THR A 1 186 ? -3.850 -19.078 -9.736 1.00 98.50 186 THR A CA 1
ATOM 1309 C C . THR A 1 186 ? -5.002 -18.679 -8.824 1.00 98.50 186 THR A C 1
ATOM 1311 O O . THR A 1 186 ? -5.056 -17.538 -8.362 1.00 98.50 186 THR A O 1
ATOM 1314 N N . THR A 1 187 ? -5.932 -19.602 -8.580 1.00 98.31 187 THR A N 1
ATOM 1315 C CA . THR A 1 187 ? -7.071 -19.361 -7.687 1.00 98.31 187 THR A CA 1
ATOM 1316 C C . THR A 1 187 ? -6.735 -19.768 -6.258 1.00 98.31 187 THR A C 1
ATOM 1318 O O . THR A 1 187 ? -6.319 -20.902 -6.023 1.00 98.31 187 THR A O 1
ATOM 1321 N N . LEU A 1 188 ? -6.948 -18.861 -5.305 1.00 98.31 188 LEU A N 1
ATOM 1322 C CA . LEU A 1 188 ? -6.823 -19.127 -3.875 1.00 98.31 188 LEU A CA 1
ATOM 1323 C C . LEU A 1 188 ? -7.990 -18.479 -3.123 1.00 98.31 188 LEU A C 1
ATOM 1325 O O . LEU A 1 188 ? -7.989 -17.277 -2.860 1.00 98.31 188 LEU A O 1
ATOM 1329 N N . ASP A 1 189 ? -8.983 -19.288 -2.775 1.00 98.12 189 ASP A N 1
ATOM 1330 C CA . ASP A 1 189 ? -10.098 -18.864 -1.929 1.00 98.12 189 ASP A CA 1
ATOM 1331 C C . ASP A 1 189 ? -9.737 -19.004 -0.445 1.00 98.12 189 ASP A C 1
ATOM 1333 O O . ASP A 1 189 ? -8.964 -19.889 -0.064 1.00 98.12 189 ASP A O 1
ATOM 1337 N N . ALA A 1 190 ? -10.319 -18.151 0.399 1.00 97.94 190 ALA A N 1
ATOM 1338 C CA . ALA A 1 190 ? -10.177 -18.254 1.845 1.00 97.94 190 ALA A CA 1
ATOM 1339 C C . ALA A 1 190 ? -11.498 -17.960 2.562 1.00 97.94 190 ALA A C 1
ATOM 1341 O O . ALA A 1 190 ? -12.106 -16.903 2.392 1.00 97.94 190 ALA A O 1
ATOM 1342 N N . ASP A 1 191 ? -11.896 -18.888 3.424 1.00 97.81 191 ASP A N 1
ATOM 1343 C CA . ASP A 1 191 ? -13.014 -18.715 4.341 1.00 97.81 191 ASP A CA 1
ATOM 1344 C C . ASP A 1 191 ? -12.432 -18.420 5.735 1.00 97.81 191 ASP A C 1
ATOM 1346 O O . ASP A 1 191 ? -11.726 -19.251 6.307 1.00 97.81 191 ASP A O 1
ATOM 1350 N N . LEU A 1 192 ? -12.673 -17.217 6.265 1.00 98.19 192 LEU A N 1
ATOM 1351 C CA . LEU A 1 192 ? -12.098 -16.753 7.529 1.00 98.19 192 LEU A CA 1
ATOM 1352 C C . LEU A 1 192 ? -13.032 -17.032 8.711 1.00 98.19 192 LEU A C 1
ATOM 1354 O O . LEU A 1 192 ? -14.230 -16.741 8.657 1.00 98.19 192 LEU A O 1
ATOM 1358 N N . THR A 1 193 ? -12.473 -17.530 9.814 1.00 98.06 193 THR A N 1
ATOM 1359 C CA . THR A 1 193 ? -13.214 -17.777 11.060 1.00 98.06 193 THR A CA 1
ATOM 1360 C C . THR A 1 193 ? -13.368 -16.474 11.854 1.00 98.06 193 THR A C 1
ATOM 1362 O O . THR A 1 193 ? -12.353 -15.849 12.169 1.00 98.06 193 THR A O 1
ATOM 1365 N N . PRO A 1 194 ? -14.590 -16.029 12.204 1.00 96.81 194 PRO A N 1
ATOM 1366 C CA . PRO A 1 194 ? -14.779 -14.820 13.003 1.00 96.81 194 PRO A CA 1
ATOM 1367 C C . PRO A 1 194 ? -14.292 -15.014 14.442 1.00 96.81 194 PRO A C 1
ATOM 1369 O O . PRO A 1 194 ? -14.576 -16.025 15.086 1.00 96.81 194 PRO A O 1
ATOM 1372 N N . LEU A 1 195 ? -13.613 -14.000 14.974 1.00 96.62 195 LEU A N 1
ATOM 1373 C CA . LEU A 1 195 ? -13.223 -13.938 16.379 1.00 96.62 195 LEU A CA 1
ATOM 1374 C C . LEU A 1 195 ? -14.434 -13.588 17.261 1.00 96.62 195 LEU A C 1
ATOM 1376 O O . LEU A 1 195 ? -15.354 -12.889 16.812 1.00 96.62 195 LEU A O 1
ATOM 1380 N N . PRO A 1 196 ? -14.438 -14.004 18.543 1.00 96.56 196 PRO A N 1
ATOM 1381 C CA . PRO A 1 196 ? -15.423 -13.531 19.508 1.00 96.56 196 PRO A CA 1
ATOM 1382 C C . PRO A 1 196 ? -15.463 -12.001 19.558 1.00 96.56 196 PRO A C 1
ATOM 1384 O O . PRO A 1 196 ? -14.443 -11.339 19.382 1.00 96.56 196 PRO A O 1
ATOM 1387 N N . ARG A 1 197 ? -16.637 -11.427 19.819 1.00 95.31 197 ARG A N 1
ATOM 1388 C CA . ARG A 1 197 ? -16.809 -9.980 19.980 1.00 95.31 197 ARG A CA 1
ATOM 1389 C C . ARG A 1 197 ? -17.265 -9.669 21.396 1.00 95.31 197 ARG A C 1
ATOM 1391 O O . ARG A 1 197 ? -18.102 -10.384 21.942 1.00 95.31 197 ARG A O 1
ATOM 1398 N N . TYR A 1 198 ? -16.738 -8.592 21.961 1.00 97.38 198 TYR A N 1
ATOM 1399 C CA . TYR A 1 198 ? -17.023 -8.159 23.323 1.00 97.38 198 TYR A CA 1
ATOM 1400 C C . TYR A 1 198 ? -17.404 -6.681 23.353 1.00 97.38 198 TYR A C 1
ATOM 1402 O O . TYR A 1 198 ? -16.992 -5.895 22.498 1.00 97.38 198 TYR A O 1
ATOM 1410 N N . THR A 1 199 ? -18.197 -6.296 24.350 1.00 97.12 199 THR A N 1
ATOM 1411 C CA . THR A 1 199 ? -18.490 -4.882 24.604 1.00 97.12 199 THR A CA 1
ATOM 1412 C C . THR A 1 199 ? -17.323 -4.236 25.334 1.00 97.12 199 THR A C 1
ATOM 1414 O O . THR A 1 199 ? -16.975 -4.656 26.439 1.00 97.12 199 THR A O 1
ATOM 1417 N N . LEU A 1 200 ? -16.781 -3.184 24.735 1.00 97.12 200 LEU A N 1
ATOM 1418 C CA . LEU A 1 200 ? -15.943 -2.193 25.389 1.00 97.12 200 LEU A CA 1
ATOM 1419 C C . LEU A 1 200 ? -16.827 -0.992 25.738 1.00 97.12 200 LEU A C 1
ATOM 1421 O O . LEU A 1 200 ? -17.585 -0.504 24.900 1.00 97.12 200 LEU A O 1
ATOM 1425 N N . SER A 1 201 ? -16.757 -0.524 26.975 1.00 97.25 201 SER A N 1
ATOM 1426 C CA . SER A 1 201 ? -17.527 0.636 27.433 1.00 97.25 201 SER A CA 1
ATOM 1427 C C . SER A 1 201 ? -16.735 1.467 28.428 1.00 97.25 201 SER A C 1
ATOM 1429 O O . SER A 1 201 ? -15.710 1.013 28.921 1.00 97.25 201 SER A O 1
ATOM 1431 N N . GLY A 1 202 ? -17.199 2.660 28.759 1.00 97.00 202 GLY A N 1
ATOM 1432 C CA . GLY A 1 202 ? -16.563 3.482 29.783 1.00 97.00 202 GLY A CA 1
ATOM 1433 C C . GLY A 1 202 ? -17.033 4.917 29.716 1.00 97.00 202 GLY A C 1
ATOM 1434 O O . GLY A 1 202 ? -17.994 5.221 29.014 1.00 97.00 202 GLY A O 1
ATOM 1435 N N . HIS A 1 203 ? -16.352 5.784 30.449 1.00 97.50 203 HIS A N 1
ATOM 1436 C CA . HIS A 1 203 ? -16.624 7.213 30.471 1.00 97.50 203 HIS A CA 1
ATOM 1437 C C . HIS A 1 203 ? -15.383 8.026 30.111 1.00 97.50 203 HIS A C 1
ATOM 1439 O O . HIS A 1 203 ? -14.249 7.598 30.334 1.00 97.50 203 HIS A O 1
ATOM 1445 N N . VAL A 1 204 ? -15.600 9.221 29.572 1.00 97.75 204 VAL A N 1
ATOM 1446 C CA . VAL A 1 204 ? -14.545 10.198 29.303 1.00 97.75 204 VAL A CA 1
ATOM 1447 C C . VAL A 1 204 ? -14.726 11.391 30.230 1.00 97.75 204 VAL A C 1
ATOM 1449 O O . VAL A 1 204 ? -15.758 12.062 30.204 1.00 97.75 204 VAL A O 1
ATOM 1452 N N . TYR A 1 205 ? -13.707 11.669 31.034 1.00 97.00 205 TYR A N 1
ATOM 1453 C CA . TYR A 1 205 ? -13.706 12.733 32.028 1.00 97.00 205 TYR A CA 1
ATOM 1454 C C . TYR A 1 205 ? -12.619 13.766 31.758 1.00 97.00 205 TYR A C 1
ATOM 1456 O O . TYR A 1 205 ? -11.599 13.497 31.120 1.00 97.00 205 TYR A O 1
ATOM 1464 N N . ASN A 1 206 ? -12.820 14.954 32.317 1.00 94.31 206 ASN A N 1
ATOM 1465 C CA . ASN A 1 206 ? -11.768 15.948 32.445 1.00 94.31 206 ASN A CA 1
ATOM 1466 C C . ASN A 1 206 ? -10.727 15.464 33.475 1.00 94.31 206 ASN A C 1
ATOM 1468 O O . ASN A 1 206 ? -11.083 15.125 34.604 1.00 94.31 206 ASN A O 1
ATOM 1472 N N . ALA A 1 207 ? -9.442 15.438 33.115 1.00 92.69 207 ALA A N 1
ATOM 1473 C CA . ALA A 1 207 ? -8.381 14.950 34.002 1.00 92.69 207 ALA A CA 1
ATOM 1474 C C . ALA A 1 207 ? -8.173 15.823 35.255 1.00 92.69 207 ALA A C 1
ATOM 1476 O O . ALA A 1 207 ? -7.782 15.314 36.304 1.00 92.69 207 ALA A O 1
ATOM 1477 N N . ILE A 1 208 ? -8.492 17.121 35.180 1.00 90.00 208 ILE A N 1
ATOM 1478 C CA . ILE A 1 208 ? -8.419 18.053 36.316 1.00 90.00 208 ILE A CA 1
ATOM 1479 C C . ILE A 1 208 ? -9.610 17.852 37.260 1.00 90.00 208 ILE A C 1
ATOM 1481 O O . ILE A 1 208 ? -9.476 17.982 38.477 1.00 90.00 208 ILE A O 1
ATOM 1485 N N . SER A 1 209 ? -10.784 17.526 36.715 1.00 87.12 209 SER A N 1
ATOM 1486 C CA . SER A 1 209 ? -11.996 17.265 37.491 1.00 87.12 209 SER A CA 1
ATOM 1487 C C . SER A 1 209 ? -12.646 15.967 37.032 1.00 87.12 209 SER A C 1
ATOM 1489 O O . SER A 1 209 ? -13.533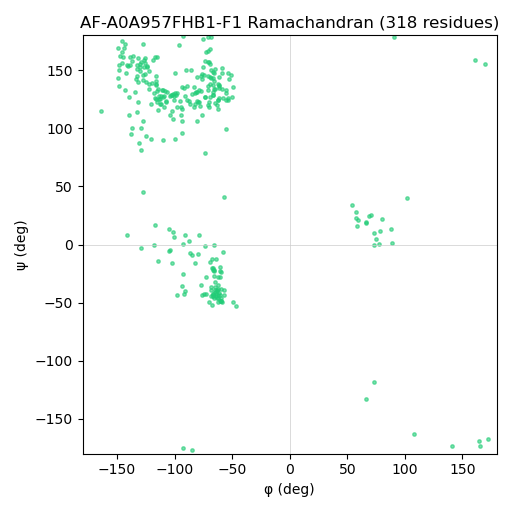 15.954 36.180 1.00 87.12 209 SER A O 1
ATOM 1491 N N . THR A 1 210 ? -12.204 14.866 37.639 1.00 85.06 210 THR A N 1
ATOM 1492 C CA . THR A 1 210 ? -12.529 13.482 37.252 1.00 85.06 210 THR A CA 1
ATOM 1493 C C . THR A 1 210 ? -13.999 13.087 37.422 1.00 85.06 210 THR A C 1
ATOM 1495 O O . THR A 1 210 ? -14.368 11.958 37.120 1.00 85.06 210 THR A O 1
ATOM 1498 N N . THR A 1 211 ? -14.849 13.999 37.897 1.00 86.69 211 THR A N 1
ATOM 1499 C CA . THR A 1 211 ? -16.307 13.827 37.977 1.00 86.69 211 THR A CA 1
ATOM 1500 C C . THR A 1 211 ? -17.060 14.615 36.905 1.00 86.69 211 THR A C 1
ATOM 1502 O O . THR A 1 211 ? -18.282 14.518 36.838 1.00 86.69 211 THR A O 1
ATOM 1505 N N . ILE A 1 212 ? -16.368 15.436 36.107 1.00 90.94 212 ILE A N 1
ATOM 1506 C CA . ILE A 1 212 ? -16.960 16.209 35.013 1.00 90.94 212 ILE A CA 1
ATOM 1507 C C . ILE A 1 212 ? -16.806 15.401 33.721 1.00 90.94 212 ILE A C 1
ATOM 1509 O O . ILE A 1 212 ? -15.674 15.232 33.251 1.00 90.94 212 ILE A O 1
ATOM 1513 N N . PRO A 1 213 ? -17.909 14.901 33.139 1.00 95.19 213 PRO A N 1
ATOM 1514 C CA . PRO A 1 213 ? -17.851 14.198 31.871 1.00 95.19 213 PRO A CA 1
ATOM 1515 C C . PRO A 1 213 ? -17.561 15.163 30.722 1.00 95.19 213 PRO A C 1
ATOM 1517 O O . PRO A 1 213 ? -18.027 16.305 30.700 1.00 95.19 213 PRO A O 1
ATOM 1520 N N . ILE A 1 214 ? -16.811 14.685 29.736 1.00 94.81 214 ILE A N 1
ATOM 1521 C CA . ILE A 1 214 ? -16.613 15.378 28.465 1.00 94.81 214 ILE A CA 1
ATOM 1522 C C . ILE A 1 214 ? -17.659 14.829 27.498 1.00 94.81 214 ILE A C 1
ATOM 1524 O O . ILE A 1 214 ? -17.523 13.709 27.033 1.00 94.81 214 ILE A O 1
ATOM 1528 N N . THR A 1 215 ? -18.700 15.604 27.194 1.00 92.69 215 THR A N 1
ATOM 1529 C CA . THR A 1 215 ? -19.902 15.134 26.465 1.00 92.69 215 THR A CA 1
ATOM 1530 C C . THR A 1 215 ? -19.787 15.143 24.940 1.00 92.69 215 THR A C 1
ATOM 1532 O O . THR A 1 215 ? -20.652 14.643 24.235 1.00 92.69 215 THR A O 1
ATOM 1535 N N . HIS A 1 216 ? -18.719 15.729 24.408 1.00 91.88 216 HIS A N 1
ATOM 1536 C CA . HIS A 1 216 ? -18.446 15.822 22.971 1.00 91.88 216 HIS A CA 1
ATOM 1537 C C . HIS A 1 216 ? -17.168 15.067 22.593 1.00 91.88 216 HIS A C 1
ATOM 1539 O O . HIS A 1 216 ? -16.583 15.313 21.535 1.00 91.88 216 HIS A O 1
ATOM 1545 N N . ALA A 1 217 ? -16.707 14.180 23.477 1.00 96.62 217 ALA A N 1
ATOM 1546 C CA . ALA A 1 217 ? -15.604 13.299 23.161 1.00 96.62 217 ALA A CA 1
ATOM 1547 C C . ALA A 1 217 ? -16.034 12.248 22.129 1.00 96.62 217 ALA A C 1
ATOM 1549 O O . ALA A 1 217 ? -17.210 11.904 21.973 1.00 96.62 217 ALA A O 1
ATOM 1550 N N . VAL A 1 218 ? -15.049 11.717 21.427 1.00 97.94 218 VAL A N 1
ATOM 1551 C CA . VAL A 1 218 ? -15.206 10.596 20.514 1.00 97.94 218 VAL A CA 1
ATOM 1552 C C . VAL A 1 218 ? -14.191 9.518 20.847 1.00 97.94 218 VAL A C 1
ATOM 1554 O O . VAL A 1 218 ? -13.068 9.817 21.250 1.00 97.94 218 VAL A O 1
ATOM 1557 N N . ILE A 1 219 ? -14.595 8.269 20.651 1.00 98.19 219 ILE A N 1
ATOM 1558 C CA . ILE A 1 219 ? -13.773 7.079 20.823 1.00 98.19 219 ILE A CA 1
ATOM 1559 C C . ILE A 1 219 ? -13.500 6.459 19.460 1.00 98.19 219 ILE A C 1
ATOM 1561 O O . ILE A 1 219 ? -14.411 6.274 18.646 1.00 98.19 219 ILE A O 1
ATOM 1565 N N . ARG A 1 220 ? -12.236 6.122 19.219 1.00 97.69 220 ARG A N 1
ATOM 1566 C CA . ARG A 1 220 ? -11.766 5.423 18.025 1.00 97.69 220 ARG A CA 1
ATOM 1567 C C . ARG A 1 220 ? -10.950 4.214 18.444 1.00 97.69 220 ARG A C 1
ATOM 1569 O O . ARG A 1 220 ? -10.169 4.288 19.386 1.00 97.69 220 ARG A O 1
ATOM 1576 N N . VAL A 1 221 ? -11.101 3.117 17.715 1.00 96.56 221 VAL A N 1
ATOM 1577 C CA . VAL A 1 221 ? -10.161 1.997 17.791 1.00 96.56 221 VAL A CA 1
ATOM 1578 C C . VAL A 1 221 ? -9.261 2.108 16.569 1.00 96.56 221 VAL A C 1
ATOM 1580 O O . VAL A 1 221 ? -9.722 1.920 15.441 1.00 96.56 221 VAL A O 1
ATOM 1583 N N . LEU A 1 222 ? -8.011 2.500 16.795 1.00 94.88 222 LEU A N 1
ATOM 1584 C CA . LEU A 1 222 ? -7.049 2.776 15.732 1.00 94.88 222 LEU A CA 1
ATOM 1585 C C . LEU A 1 222 ? -6.730 1.498 14.948 1.00 94.88 222 LEU A C 1
ATOM 1587 O O . LEU A 1 222 ? -6.827 0.397 15.487 1.00 94.88 222 LEU A O 1
ATOM 1591 N N . ASP A 1 223 ? -6.384 1.661 13.671 1.00 90.44 223 ASP A N 1
ATOM 1592 C CA . ASP A 1 223 ? -6.066 0.568 12.739 1.00 90.44 223 ASP A CA 1
ATOM 1593 C C . ASP A 1 223 ? -7.192 -0.467 12.561 1.00 90.44 223 ASP A C 1
ATOM 1595 O O . ASP A 1 223 ? -6.962 -1.635 12.242 1.00 90.44 223 ASP A O 1
ATOM 1599 N N . THR A 1 224 ? -8.446 -0.037 12.739 1.00 91.88 224 THR A N 1
ATOM 1600 C CA . THR A 1 224 ? -9.632 -0.871 12.508 1.00 91.88 224 THR A CA 1
ATOM 1601 C C . THR A 1 224 ? -10.658 -0.154 11.630 1.00 91.88 224 THR A C 1
ATOM 1603 O O . THR A 1 224 ? -10.709 1.075 11.612 1.00 91.88 224 THR A O 1
ATOM 1606 N N . PRO A 1 225 ? -11.530 -0.896 10.923 1.00 90.44 225 PRO A N 1
ATOM 1607 C CA . PRO A 1 225 ? -12.635 -0.317 10.163 1.00 90.44 225 PRO A CA 1
ATOM 1608 C C . PRO A 1 225 ? -13.830 0.081 11.049 1.00 90.44 225 PRO A C 1
ATOM 1610 O O . PRO A 1 225 ? -14.902 0.382 10.522 1.00 90.44 225 PRO A O 1
ATOM 1613 N N . LEU A 1 226 ? -13.704 0.024 12.381 1.00 93.81 226 LEU A N 1
ATOM 1614 C CA . LEU A 1 226 ? -14.803 0.377 13.270 1.00 93.81 226 LEU A CA 1
ATOM 1615 C C . LEU A 1 226 ? -15.115 1.876 13.168 1.00 93.81 226 LEU A C 1
ATOM 1617 O O . LEU A 1 226 ? -14.196 2.698 13.143 1.00 93.81 226 LEU A O 1
ATOM 1621 N N . PRO A 1 227 ? -16.403 2.258 13.131 1.00 95.12 227 PRO A N 1
ATOM 1622 C CA . PRO A 1 227 ? -16.771 3.661 13.114 1.00 95.12 227 PRO A CA 1
ATOM 1623 C C . PRO A 1 227 ? -16.385 4.334 14.434 1.00 95.12 227 PRO A C 1
ATOM 1625 O O . PRO A 1 227 ? -16.444 3.730 15.506 1.00 95.12 227 PRO A O 1
ATOM 1628 N N . THR A 1 228 ? -16.055 5.618 14.347 1.00 97.12 228 THR A N 1
ATOM 1629 C CA . THR A 1 228 ? -15.909 6.491 15.513 1.00 97.12 228 THR A CA 1
ATOM 1630 C C . THR A 1 228 ? -17.215 6.531 16.311 1.00 97.12 228 THR A C 1
ATOM 1632 O O . THR A 1 228 ? -18.285 6.735 15.735 1.00 97.12 228 THR A O 1
ATOM 1635 N N . VAL A 1 229 ? -17.127 6.388 17.633 1.00 97.69 229 VAL A N 1
ATOM 1636 C CA . VAL A 1 229 ? -18.277 6.435 18.548 1.00 97.69 229 VAL A CA 1
ATOM 1637 C C . VAL A 1 229 ? -18.258 7.740 19.330 1.00 97.69 229 VAL A C 1
ATOM 1639 O O . VAL A 1 229 ? -17.279 8.043 20.003 1.00 97.69 229 VAL A O 1
ATOM 1642 N N . SER A 1 230 ? -19.334 8.518 19.254 1.00 96.69 230 SER A N 1
ATOM 1643 C CA . SER A 1 230 ? -19.528 9.678 20.129 1.00 96.69 230 SER A CA 1
ATOM 1644 C C . SER A 1 230 ? -19.941 9.228 21.525 1.00 96.69 230 SER A C 1
ATOM 1646 O O . SER A 1 230 ? -20.714 8.280 21.669 1.00 96.69 230 SER A O 1
ATOM 1648 N N . VAL A 1 231 ? -19.436 9.918 22.542 1.00 96.81 231 VAL A N 1
ATOM 1649 C CA . VAL A 1 231 ? -19.928 9.764 23.913 1.00 96.81 231 VAL A CA 1
ATOM 1650 C C . VAL A 1 231 ? -21.301 10.429 24.073 1.00 96.81 231 VAL A C 1
ATOM 1652 O O . VAL A 1 231 ? -21.664 11.305 23.286 1.00 96.81 231 VAL A O 1
ATOM 1655 N N . ASP A 1 232 ? -22.070 10.013 25.075 1.00 95.62 232 ASP A N 1
ATOM 1656 C CA . ASP A 1 232 ? -23.353 10.634 25.415 1.00 95.62 232 ASP A CA 1
ATOM 1657 C C . ASP A 1 232 ? -23.205 11.864 26.337 1.00 95.62 232 ASP A C 1
ATOM 1659 O O . ASP A 1 232 ? -22.104 12.276 26.713 1.00 95.62 232 ASP A O 1
ATOM 1663 N N . ASP A 1 233 ? -24.338 12.446 26.743 1.00 94.25 233 ASP A N 1
ATOM 1664 C CA . ASP A 1 233 ? -24.385 13.610 27.642 1.00 94.25 233 ASP A CA 1
ATOM 1665 C C . ASP A 1 233 ? -23.825 13.335 29.053 1.00 94.25 233 ASP A C 1
ATOM 1667 O O . ASP A 1 233 ? -23.572 14.269 29.813 1.00 94.25 233 ASP A O 1
ATOM 1671 N N . ASN A 1 234 ? -23.606 12.069 29.416 1.00 94.00 234 ASN A N 1
ATOM 1672 C CA . ASN A 1 234 ? 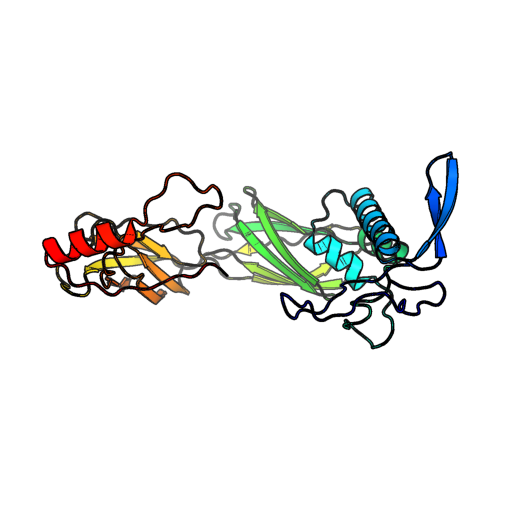-22.947 11.661 30.657 1.00 94.00 234 ASN A CA 1
ATOM 1673 C C . ASN A 1 234 ? -21.473 11.287 30.430 1.00 94.00 234 ASN A C 1
ATOM 1675 O O . ASN A 1 234 ? -20.818 10.812 31.356 1.00 94.00 234 ASN A O 1
ATOM 1679 N N . GLY A 1 235 ? -20.941 11.491 29.221 1.00 94.50 235 GLY A N 1
ATOM 1680 C CA . GLY A 1 235 ? -19.586 11.105 28.833 1.00 94.50 235 GLY A CA 1
ATOM 1681 C C . GLY A 1 235 ? -19.413 9.600 28.637 1.00 94.50 235 GLY A C 1
ATOM 1682 O O . GLY A 1 235 ? -18.276 9.149 28.511 1.00 94.50 235 GLY A O 1
ATOM 1683 N N . PHE A 1 236 ? -20.496 8.820 28.624 1.00 97.25 236 PHE A N 1
ATOM 1684 C CA . PHE A 1 236 ? -20.455 7.372 28.462 1.00 97.25 236 PHE A CA 1
ATOM 1685 C C . PHE A 1 236 ? -20.310 6.978 26.992 1.00 97.25 236 PHE A C 1
ATOM 1687 O O . PHE A 1 236 ? -20.907 7.582 26.102 1.00 97.25 236 PHE A O 1
ATOM 1694 N N . TYR A 1 237 ? -19.563 5.907 26.740 1.00 97.62 237 TYR A N 1
ATOM 1695 C CA . TYR A 1 237 ? -19.475 5.260 25.439 1.00 97.62 237 TYR A CA 1
ATOM 1696 C C . TYR A 1 237 ? -19.631 3.746 25.555 1.00 97.62 237 TYR A C 1
ATOM 1698 O O . TYR A 1 237 ? -19.300 3.125 26.569 1.00 97.62 237 TYR A O 1
ATOM 1706 N N . SER A 1 238 ? -20.090 3.131 24.468 1.00 97.12 238 SER A N 1
ATOM 1707 C CA . SER A 1 238 ? -20.125 1.682 24.321 1.00 97.12 238 SER A CA 1
ATOM 1708 C C . SER A 1 238 ? -19.937 1.294 22.862 1.00 97.12 238 SER A C 1
ATOM 1710 O O . SER A 1 238 ? -20.530 1.895 21.968 1.00 97.12 238 SER A O 1
ATOM 1712 N N . MET A 1 239 ? -19.110 0.281 22.622 1.00 96.75 239 MET A N 1
ATOM 1713 C CA . MET A 1 239 ? -18.864 -0.261 21.296 1.00 96.75 239 MET A CA 1
ATOM 1714 C C . MET A 1 239 ? -18.562 -1.755 21.349 1.00 96.75 239 MET A C 1
ATOM 1716 O O . MET A 1 239 ? -18.083 -2.283 22.353 1.00 96.75 239 MET A O 1
ATOM 1720 N N . THR A 1 240 ? -18.840 -2.450 20.251 1.00 96.75 240 THR A N 1
ATOM 1721 C CA . THR A 1 240 ? -18.495 -3.863 20.094 1.00 96.75 240 THR A CA 1
ATOM 1722 C C . THR A 1 240 ? -17.170 -3.979 19.360 1.00 96.75 240 THR A C 1
ATOM 1724 O O . THR A 1 240 ? -17.029 -3.481 18.246 1.00 96.75 240 THR A O 1
ATOM 1727 N N . VAL A 1 241 ? -16.212 -4.663 19.978 1.00 96.19 241 VAL A N 1
ATOM 1728 C CA . VAL A 1 241 ? -14.849 -4.827 19.468 1.00 96.19 241 VAL A CA 1
ATOM 1729 C C . VAL A 1 241 ? -14.553 -6.320 19.385 1.00 96.19 241 VAL A C 1
ATOM 1731 O O . VAL A 1 241 ? -14.984 -7.100 20.239 1.00 96.19 241 VAL A O 1
ATOM 1734 N N . ALA A 1 242 ? -13.879 -6.744 18.321 1.00 96.44 242 ALA A N 1
ATOM 1735 C CA . ALA A 1 242 ? -13.439 -8.125 18.197 1.00 96.44 242 ALA A CA 1
ATOM 1736 C C . ALA A 1 242 ? -12.327 -8.452 19.200 1.00 96.44 242 ALA A C 1
ATOM 1738 O O . ALA A 1 242 ? -11.608 -7.563 19.655 1.00 96.44 242 ALA A O 1
ATOM 1739 N N . ALA A 1 243 ? -12.203 -9.732 19.541 1.00 96.81 243 ALA A N 1
ATOM 1740 C CA . ALA A 1 243 ? -11.226 -10.197 20.504 1.00 96.81 243 ALA A CA 1
ATOM 1741 C C . ALA A 1 243 ? -9.795 -9.901 20.038 1.00 96.81 243 ALA A C 1
ATOM 1743 O O . ALA A 1 243 ? -9.460 -10.135 18.878 1.00 96.81 243 ALA A O 1
ATOM 1744 N N . GLY A 1 244 ? -8.951 -9.428 20.952 1.00 94.25 244 GLY A N 1
ATOM 1745 C CA . GLY A 1 244 ? -7.553 -9.107 20.673 1.00 94.25 244 GLY A CA 1
ATOM 1746 C C . GLY A 1 244 ? -7.078 -7.848 21.387 1.00 94.25 244 GLY A C 1
ATOM 1747 O O . GLY A 1 244 ? -7.785 -7.277 22.217 1.00 94.25 244 GLY A O 1
ATOM 1748 N N . THR A 1 245 ? -5.863 -7.424 21.061 1.00 94.06 245 THR A N 1
ATOM 1749 C CA . THR A 1 245 ? -5.268 -6.192 21.583 1.00 94.06 245 THR A CA 1
ATOM 1750 C C . THR A 1 245 ? -5.664 -5.018 20.694 1.00 94.06 245 THR A C 1
ATOM 1752 O O . THR A 1 245 ? -5.414 -5.035 19.490 1.00 94.06 245 THR A O 1
ATOM 1755 N N . ALA A 1 246 ? -6.277 -3.996 21.283 1.00 93.75 246 ALA A N 1
ATOM 1756 C CA . ALA A 1 246 ? -6.759 -2.813 20.583 1.00 93.75 246 ALA A CA 1
ATOM 1757 C C . ALA A 1 246 ? -6.071 -1.548 21.106 1.00 93.75 246 ALA A C 1
ATOM 1759 O O . ALA A 1 246 ? -5.912 -1.378 22.318 1.00 93.75 246 ALA A O 1
ATOM 1760 N N . VAL A 1 247 ? -5.704 -0.643 20.197 1.00 96.50 247 VAL A N 1
ATOM 1761 C CA . VAL A 1 247 ? -5.279 0.719 20.541 1.00 96.50 247 VAL A CA 1
ATOM 1762 C C . VAL A 1 247 ? -6.506 1.618 20.465 1.00 96.50 247 VAL A C 1
ATOM 1764 O O . VAL A 1 247 ? -7.120 1.759 19.410 1.00 96.50 247 VAL A O 1
ATOM 1767 N N . ILE A 1 248 ? -6.895 2.191 21.596 1.00 97.12 248 ILE A N 1
ATOM 1768 C CA . ILE A 1 248 ? -8.108 2.990 21.733 1.00 97.12 248 ILE A CA 1
ATOM 1769 C C . ILE A 1 248 ? -7.695 4.435 21.982 1.00 97.12 248 ILE A C 1
ATOM 1771 O O . ILE A 1 248 ? -6.917 4.719 22.896 1.00 97.12 248 ILE A O 1
ATOM 1775 N N . GLU A 1 249 ? -8.239 5.334 21.175 1.00 97.94 249 GLU A N 1
ATOM 1776 C CA . GLU A 1 249 ? -8.077 6.774 21.293 1.00 97.94 249 GLU A CA 1
ATOM 1777 C C . GLU A 1 249 ? -9.388 7.403 21.771 1.00 97.94 249 GLU A C 1
ATOM 1779 O O . GLU A 1 249 ? -10.454 7.146 21.207 1.00 97.94 249 GLU A O 1
ATOM 1784 N N . ALA A 1 250 ? -9.292 8.263 22.780 1.00 97.94 250 ALA A N 1
ATOM 1785 C CA . ALA A 1 250 ? -10.322 9.217 23.152 1.00 97.94 250 ALA A CA 1
ATOM 1786 C C . ALA A 1 250 ? -9.857 10.630 22.788 1.00 97.94 250 ALA A C 1
ATOM 1788 O O . ALA A 1 250 ? -8.773 11.063 23.187 1.00 97.94 250 ALA A O 1
ATOM 1789 N N . ALA A 1 251 ? -10.689 11.358 22.051 1.00 97.06 251 ALA A N 1
ATOM 1790 C CA . ALA A 1 251 ? -10.386 12.706 21.590 1.00 97.06 251 ALA A CA 1
ATOM 1791 C C . ALA A 1 251 ? -11.569 13.644 21.831 1.00 97.06 251 ALA A C 1
ATOM 1793 O O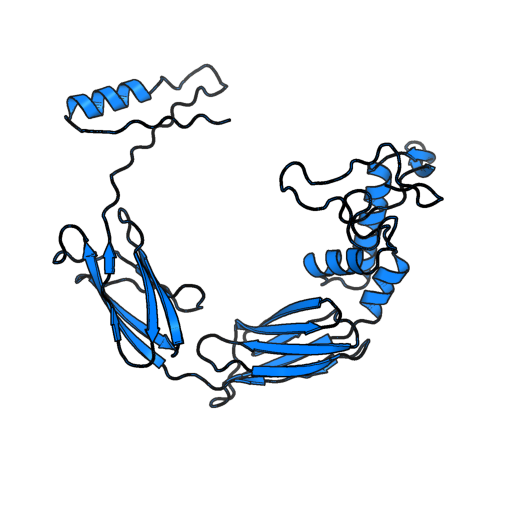 . ALA A 1 251 ? -12.722 13.261 21.645 1.00 97.06 251 ALA A O 1
ATOM 1794 N N . ALA A 1 252 ? -11.285 14.887 22.208 1.00 95.75 252 ALA A N 1
ATOM 1795 C CA . ALA A 1 252 ? -12.275 15.948 22.343 1.00 95.75 252 ALA A CA 1
ATOM 1796 C C . ALA A 1 252 ? -11.636 17.299 22.001 1.00 95.75 252 ALA A C 1
ATOM 1798 O O . ALA A 1 252 ? -10.437 17.497 22.199 1.00 95.75 252 ALA A O 1
ATOM 1799 N N . PHE A 1 253 ? -12.429 18.239 21.487 1.00 91.50 253 PHE A N 1
ATOM 1800 C CA . PHE A 1 253 ? -11.944 19.591 21.213 1.00 91.50 253 PHE A CA 1
ATOM 1801 C C . PHE A 1 253 ? -11.490 20.278 22.511 1.00 91.50 253 PHE A C 1
ATOM 1803 O O . PHE A 1 253 ? -12.164 20.163 23.528 1.00 91.50 253 PHE A O 1
ATOM 1810 N N . SER A 1 254 ? -10.366 21.001 22.470 1.00 90.94 254 SER A N 1
ATOM 1811 C CA . SER A 1 254 ? -9.718 21.614 23.646 1.00 90.94 254 SER A CA 1
ATOM 1812 C C . SER A 1 254 ? -9.146 20.627 24.674 1.00 90.94 254 SER A C 1
ATOM 1814 O O . SER A 1 254 ? -8.855 21.038 25.794 1.00 90.94 254 SER A O 1
ATOM 1816 N N . TYR A 1 255 ? -8.928 19.361 24.309 1.00 94.12 255 TYR A N 1
ATOM 1817 C CA . TYR A 1 255 ? -8.281 18.365 25.167 1.00 94.12 255 TYR A CA 1
ATOM 1818 C C . TYR A 1 255 ? -7.153 17.632 24.437 1.00 94.12 255 TYR A C 1
ATOM 1820 O O . TYR A 1 255 ? -7.205 17.435 23.223 1.00 94.12 255 TYR A O 1
ATOM 1828 N N . ALA A 1 256 ? -6.133 17.218 25.186 1.00 94.06 256 ALA A N 1
ATOM 1829 C CA . ALA A 1 256 ? -5.115 16.296 24.709 1.00 94.06 256 ALA A CA 1
ATOM 1830 C C . ALA A 1 256 ? -5.752 14.922 24.462 1.00 94.06 256 ALA A C 1
ATOM 1832 O O . ALA A 1 256 ? -6.639 14.496 25.207 1.00 94.06 256 ALA A O 1
ATOM 1833 N N . THR A 1 257 ? -5.312 14.223 23.416 1.00 96.12 257 THR A N 1
ATOM 1834 C CA . THR A 1 257 ? -5.820 12.884 23.110 1.00 96.12 257 THR A CA 1
ATOM 1835 C C . THR A 1 257 ? -5.330 11.873 24.141 1.00 96.12 257 THR A C 1
ATOM 1837 O O . THR A 1 257 ? -4.165 11.856 24.537 1.00 96.12 257 THR A O 1
ATOM 1840 N N . GLY A 1 258 ? -6.238 11.011 24.588 1.00 96.19 258 GLY A N 1
ATOM 1841 C CA . GLY A 1 258 ? -5.924 9.896 25.468 1.00 96.19 258 GLY A CA 1
ATOM 1842 C C . GLY A 1 258 ? -5.788 8.630 24.642 1.00 96.19 258 GLY A C 1
ATOM 1843 O O . GLY A 1 258 ? -6.758 8.211 24.021 1.00 96.19 258 GLY A O 1
ATOM 1844 N N . ILE A 1 259 ? -4.613 8.004 24.648 1.00 96.75 259 ILE A N 1
ATOM 1845 C CA . ILE A 1 259 ? -4.368 6.749 23.927 1.00 96.75 259 ILE A CA 1
ATOM 1846 C C . ILE A 1 259 ? -4.081 5.642 24.937 1.00 96.75 259 ILE A C 1
ATOM 1848 O O . ILE A 1 259 ? -3.298 5.813 25.873 1.00 96.75 259 ILE A O 1
ATOM 1852 N N . THR A 1 260 ? -4.707 4.483 24.757 1.00 96.50 260 THR A N 1
ATOM 1853 C CA . THR A 1 260 ? -4.456 3.316 25.601 1.00 96.50 260 THR A CA 1
ATOM 1854 C C . THR A 1 260 ? -4.482 2.025 24.795 1.00 96.50 260 THR A C 1
ATOM 1856 O O . THR A 1 260 ? -5.233 1.894 23.836 1.00 96.50 260 THR A O 1
ATOM 1859 N N . VAL A 1 261 ? -3.669 1.056 25.204 1.00 95.75 261 VAL A N 1
ATOM 1860 C CA . VAL A 1 261 ? -3.673 -0.298 24.644 1.00 95.75 261 VAL A CA 1
ATOM 1861 C C . VAL A 1 261 ? -4.450 -1.195 25.600 1.00 95.75 261 VAL A C 1
ATOM 1863 O O . VAL A 1 261 ? -4.192 -1.172 26.804 1.00 95.75 261 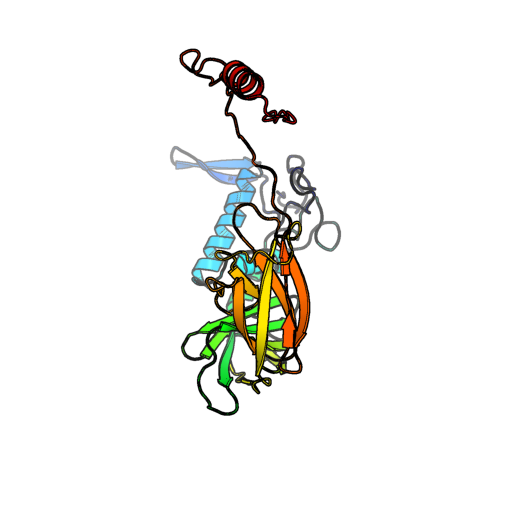VAL A O 1
ATOM 1866 N N . THR A 1 262 ? -5.437 -1.936 25.101 1.00 93.19 262 THR A N 1
ATOM 1867 C CA . THR A 1 262 ? -6.299 -2.802 25.919 1.00 93.19 262 THR A CA 1
ATOM 1868 C C . THR A 1 262 ? -6.474 -4.167 25.272 1.00 93.19 262 THR A C 1
ATOM 1870 O O . THR A 1 262 ? -6.833 -4.265 24.101 1.00 93.19 262 THR A O 1
ATOM 1873 N N . ASP A 1 263 ? -6.275 -5.215 26.067 1.00 94.12 263 ASP A N 1
ATOM 1874 C CA . ASP A 1 263 ? -6.581 -6.591 25.691 1.00 94.12 263 ASP A CA 1
ATOM 1875 C C . ASP A 1 263 ? -8.066 -6.883 25.922 1.00 94.12 263 ASP A C 1
ATOM 1877 O O . ASP A 1 263 ? -8.575 -6.817 27.044 1.00 94.12 263 ASP A O 1
ATOM 1881 N N . ILE A 1 264 ? -8.779 -7.203 24.847 1.00 94.69 264 ILE A N 1
ATOM 1882 C CA . ILE A 1 264 ? -10.224 -7.416 24.839 1.00 94.69 264 ILE A CA 1
ATOM 1883 C C . ILE A 1 264 ? -10.475 -8.905 24.615 1.00 94.69 264 ILE A C 1
ATOM 1885 O O . ILE A 1 264 ? -10.594 -9.380 23.492 1.00 94.69 264 ILE A O 1
ATOM 1889 N N . PHE A 1 265 ? -10.552 -9.661 25.709 1.00 95.25 265 PHE A N 1
ATOM 1890 C CA . PHE A 1 265 ? -10.925 -11.085 25.700 1.00 95.25 265 PHE A CA 1
ATOM 1891 C C . PHE A 1 265 ? -12.210 -11.368 26.486 1.00 95.25 265 PHE A C 1
ATOM 1893 O O . PHE A 1 265 ? -12.661 -12.508 26.565 1.00 95.25 265 PHE A O 1
ATOM 1900 N N . THR A 1 266 ? -12.801 -10.321 27.058 1.00 96.00 266 THR A N 1
ATOM 1901 C CA . THR A 1 266 ? -14.078 -10.312 27.769 1.00 96.00 266 THR A CA 1
ATOM 1902 C C . THR A 1 266 ? -14.723 -8.942 27.587 1.00 96.00 266 THR A C 1
ATOM 1904 O O . THR A 1 266 ? -14.067 -7.994 27.156 1.00 96.00 266 THR 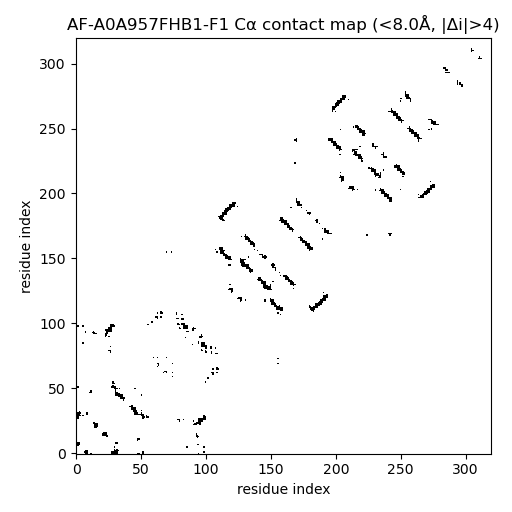A O 1
ATOM 1907 N N . HIS A 1 267 ? -15.991 -8.808 27.979 1.00 96.19 267 HIS A N 1
ATOM 1908 C CA . HIS A 1 267 ? -16.593 -7.490 28.179 1.00 96.19 267 HIS A CA 1
ATOM 1909 C C . HIS A 1 267 ? -15.741 -6.691 29.173 1.00 96.19 267 HIS A C 1
ATOM 1911 O O . HIS A 1 267 ? -15.344 -7.235 30.210 1.00 96.19 267 HIS A O 1
ATOM 1917 N N . SER A 1 268 ? -15.434 -5.437 28.854 1.00 92.69 268 SER A N 1
ATOM 1918 C CA . SER A 1 268 ? -14.507 -4.620 29.634 1.00 92.69 268 SER A CA 1
ATOM 1919 C C . SER A 1 268 ? -14.964 -3.167 29.739 1.00 92.69 268 SER A C 1
ATOM 1921 O O . SER A 1 268 ? -15.708 -2.646 28.900 1.00 92.69 268 SER A O 1
ATOM 1923 N N . THR A 1 269 ? -14.515 -2.518 30.813 1.00 95.25 269 THR A N 1
ATOM 1924 C CA . THR A 1 269 ? -14.740 -1.093 31.058 1.00 95.25 269 THR A CA 1
ATOM 1925 C C . THR A 1 269 ? -13.409 -0.354 31.043 1.00 95.25 269 THR A C 1
ATOM 1927 O O . THR A 1 269 ? -12.456 -0.786 31.698 1.00 95.25 269 THR A O 1
ATOM 1930 N N . ARG A 1 270 ? -13.334 0.758 30.310 1.00 96.12 270 ARG A N 1
ATOM 1931 C CA . ARG A 1 270 ? -12.147 1.600 30.214 1.00 96.12 270 ARG A CA 1
ATOM 1932 C C . ARG A 1 270 ? -12.513 3.078 30.227 1.00 96.12 270 ARG A C 1
ATOM 1934 O O . ARG A 1 270 ? -13.058 3.595 29.261 1.00 96.12 270 ARG A O 1
ATOM 1941 N N . ASP A 1 271 ? -12.158 3.766 31.299 1.00 96.62 271 ASP A N 1
ATOM 1942 C CA . ASP A 1 271 ? -12.367 5.209 31.382 1.00 96.62 271 ASP A CA 1
ATOM 1943 C C . ASP A 1 271 ? -11.152 5.975 30.846 1.00 96.62 271 ASP A C 1
ATOM 1945 O O . ASP A 1 271 ? -10.011 5.512 30.954 1.00 96.62 271 ASP A O 1
ATOM 1949 N N . PHE A 1 272 ? -11.406 7.159 30.295 1.00 97.44 272 PHE A N 1
ATOM 1950 C CA . PHE A 1 272 ? -10.392 8.104 29.842 1.00 97.44 272 PHE A CA 1
ATOM 1951 C C . PHE A 1 272 ? -10.455 9.387 30.661 1.00 97.44 272 PHE A C 1
ATOM 1953 O O . PHE A 1 272 ? -11.530 9.860 31.024 1.00 97.44 272 PHE A O 1
ATOM 1960 N N . TYR A 1 273 ? -9.286 9.969 30.900 1.00 96.69 273 TYR A N 1
ATOM 1961 C CA . TYR A 1 273 ? -9.121 11.232 31.606 1.00 96.69 273 TYR A CA 1
ATOM 1962 C C . TYR A 1 273 ? -8.268 12.121 30.715 1.00 96.69 273 TYR A C 1
ATOM 1964 O O . TYR A 1 273 ? -7.084 11.841 30.536 1.00 96.69 273 TYR A O 1
ATOM 1972 N N . LEU A 1 274 ? -8.885 13.123 30.092 1.00 96.62 274 LEU A N 1
ATOM 1973 C CA . LEU A 1 274 ? -8.210 13.968 29.112 1.00 96.62 274 LEU A CA 1
ATOM 1974 C C . LEU A 1 274 ? -7.778 15.284 29.751 1.00 96.62 274 LEU A C 1
ATOM 1976 O O . LEU A 1 274 ? -8.583 15.966 30.395 1.00 96.62 274 LEU A O 1
ATOM 1980 N N . ASP A 1 275 ? -6.514 15.645 29.554 1.00 95.12 275 ASP A N 1
ATOM 1981 C CA . ASP A 1 275 ? -5.978 16.926 30.002 1.00 95.12 275 ASP A CA 1
ATOM 1982 C C . ASP A 1 275 ? -6.503 18.050 29.100 1.00 95.12 275 ASP A C 1
ATOM 1984 O O . ASP A 1 275 ? -6.377 17.954 27.876 1.00 95.12 275 ASP A O 1
ATOM 1988 N N . PRO A 1 276 ? -7.110 19.117 29.647 1.00 92.31 276 PRO A N 1
ATOM 1989 C CA . PRO A 1 276 ? -7.510 20.255 28.836 1.00 92.31 276 PRO A CA 1
ATOM 1990 C C . PRO A 1 276 ? -6.269 20.944 28.264 1.00 92.31 276 PRO A C 1
ATOM 1992 O O . PRO A 1 276 ? -5.295 21.205 28.972 1.00 92.31 276 PRO A O 1
ATOM 1995 N N . LEU A 1 277 ? -6.316 21.259 26.974 1.00 87.88 277 LEU A N 1
ATOM 1996 C CA . LEU A 1 277 ? -5.283 22.046 26.319 1.00 87.88 277 LEU A CA 1
ATOM 1997 C C . LEU A 1 277 ? -5.420 23.515 26.724 1.00 87.88 277 LEU A C 1
ATOM 1999 O O . LEU A 1 277 ? -6.542 24.009 26.895 1.00 87.88 277 LEU A O 1
ATOM 2003 N N . PRO A 1 278 ? -4.299 24.244 26.847 1.00 82.62 278 PRO A N 1
ATOM 2004 C CA . PRO A 1 278 ? -4.370 25.682 27.013 1.00 82.62 278 PRO A CA 1
ATOM 2005 C C . PRO A 1 278 ? -5.054 26.305 25.784 1.00 82.62 278 PRO A C 1
ATOM 2007 O O . PRO A 1 278 ? -4.855 25.832 24.661 1.00 82.62 278 PRO A O 1
ATOM 2010 N N . PRO A 1 279 ? -5.848 27.373 25.957 1.00 78.62 279 PRO A N 1
ATOM 2011 C CA . PRO A 1 279 ? -6.342 28.138 24.824 1.00 78.62 279 PRO A CA 1
ATOM 2012 C C . PRO A 1 279 ? -5.151 28.734 24.065 1.00 78.62 279 PRO A C 1
ATOM 2014 O O . PRO A 1 279 ? -4.312 29.414 24.654 1.00 78.62 279 PRO A O 1
ATOM 2017 N N . VAL A 1 280 ? -5.081 28.474 22.760 1.00 77.38 280 VAL A N 1
ATOM 2018 C CA . VAL A 1 280 ? -4.050 29.031 21.876 1.00 77.38 280 VAL A CA 1
ATOM 2019 C C . VAL A 1 280 ? -4.665 30.164 21.064 1.00 77.38 280 VAL A C 1
ATOM 2021 O O . VAL A 1 280 ? -5.709 29.988 20.437 1.00 77.38 280 VAL A O 1
ATOM 2024 N N . LEU A 1 281 ? -4.005 31.322 21.067 1.00 76.06 281 LEU A N 1
ATOM 2025 C CA . LEU A 1 281 ? -4.286 32.426 20.155 1.00 76.06 281 LEU A CA 1
ATOM 2026 C C . LEU A 1 281 ? -3.190 32.439 19.087 1.00 76.06 281 LEU A C 1
ATOM 2028 O O . LEU A 1 281 ? -2.037 32.722 19.401 1.00 76.06 281 LEU A O 1
ATOM 2032 N N . LEU A 1 282 ? -3.554 32.119 17.846 1.00 77.25 282 LEU A N 1
ATOM 2033 C CA . LEU A 1 282 ? -2.674 32.290 16.692 1.00 77.25 282 LEU A CA 1
ATOM 2034 C C . LEU A 1 282 ? -2.889 33.693 16.130 1.00 77.25 282 LEU A C 1
ATOM 2036 O O . LEU A 1 282 ? -4.021 34.069 15.819 1.00 77.25 282 LEU A O 1
ATOM 2040 N N . VAL A 1 283 ? -1.806 34.456 16.034 1.00 75.25 283 VAL A N 1
ATOM 2041 C CA . VAL A 1 283 ? -1.794 35.790 15.437 1.00 75.25 283 VAL A CA 1
ATOM 2042 C C . VAL A 1 283 ? -0.929 35.704 14.192 1.00 75.25 283 VAL A C 1
ATOM 2044 O O . VAL A 1 283 ? 0.255 35.406 14.300 1.00 75.25 283 VAL A O 1
ATOM 2047 N N . ASP A 1 284 ? -1.540 35.925 13.033 1.00 72.62 284 ASP A N 1
ATOM 2048 C CA . ASP A 1 284 ? -0.811 36.128 11.786 1.00 72.62 284 ASP A CA 1
ATOM 2049 C C . ASP A 1 284 ? -0.286 37.568 11.776 1.00 72.62 284 ASP A C 1
ATOM 2051 O O . ASP A 1 284 ? -1.068 38.515 11.916 1.00 72.62 284 ASP A O 1
ATOM 2055 N N . ASP A 1 285 ? 1.033 37.709 11.718 1.00 71.38 285 ASP A N 1
ATOM 2056 C CA . ASP A 1 285 ? 1.743 38.990 11.717 1.00 71.38 285 ASP A CA 1
ATOM 2057 C C . ASP A 1 285 ? 2.703 39.039 10.519 1.00 71.38 285 ASP A C 1
ATOM 2059 O O . ASP A 1 285 ? 3.878 39.380 10.647 1.00 71.38 285 ASP A O 1
ATOM 2063 N N . ASP A 1 286 ? 2.211 38.624 9.350 1.00 66.81 286 ASP A N 1
ATOM 2064 C CA . ASP A 1 286 ? 2.981 38.588 8.118 1.00 66.81 286 ASP A CA 1
ATOM 2065 C C . ASP A 1 286 ? 3.366 39.996 7.623 1.00 66.81 286 ASP A C 1
ATOM 2067 O O . ASP A 1 286 ? 2.537 40.883 7.398 1.00 66.81 286 ASP A O 1
ATOM 2071 N N . GLU A 1 287 ? 4.658 40.200 7.339 1.00 58.94 287 GLU A N 1
ATOM 2072 C CA . GLU A 1 287 ? 5.061 41.223 6.373 1.00 58.94 287 GLU A CA 1
ATOM 2073 C C . GLU A 1 287 ? 4.710 40.712 4.969 1.00 58.94 287 GLU A C 1
ATOM 2075 O O . GLU A 1 287 ? 5.562 40.237 4.212 1.00 58.94 287 GLU A O 1
ATOM 2080 N N . GLY A 1 288 ? 3.435 40.800 4.592 1.00 53.50 288 GLY A N 1
ATOM 2081 C CA . GLY A 1 288 ? 3.022 40.536 3.222 1.00 53.50 288 GLY A CA 1
ATOM 2082 C C . GLY A 1 288 ? 3.903 41.325 2.242 1.00 53.50 288 GLY A C 1
ATOM 2083 O O . GLY A 1 288 ? 4.043 42.547 2.326 1.00 53.50 288 GLY A O 1
ATOM 2084 N N . THR A 1 289 ? 4.484 40.633 1.258 1.00 54.03 289 THR A N 1
ATOM 2085 C CA . THR A 1 289 ? 5.329 41.217 0.190 1.00 54.03 289 THR A CA 1
ATOM 2086 C C . THR A 1 289 ? 4.624 42.300 -0.649 1.00 54.03 289 THR A C 1
ATOM 2088 O O . THR A 1 289 ? 5.254 42.997 -1.451 1.00 54.03 289 THR A O 1
ATOM 2091 N N . LEU A 1 290 ? 3.325 42.515 -0.427 1.00 52.41 290 LEU A N 1
ATOM 2092 C CA . LEU A 1 290 ? 2.580 43.694 -0.845 1.00 52.41 290 LEU A CA 1
ATOM 2093 C C . LEU A 1 290 ? 2.577 44.716 0.303 1.00 52.41 290 LEU A C 1
ATOM 2095 O O . LEU A 1 290 ? 1.742 44.659 1.196 1.00 52.41 290 LEU A O 1
ATOM 2099 N N . ARG A 1 291 ? 3.515 45.672 0.239 1.00 52.09 291 ARG A N 1
ATOM 2100 C CA . ARG A 1 291 ? 3.796 46.775 1.191 1.00 52.09 291 ARG A CA 1
ATOM 2101 C C . ARG A 1 291 ? 2.637 47.747 1.508 1.00 52.09 291 ARG A C 1
ATOM 2103 O O . ARG A 1 291 ? 2.839 48.962 1.568 1.00 52.09 291 ARG A O 1
ATOM 2110 N N . SER A 1 292 ? 1.410 47.287 1.689 1.00 54.91 292 SER A N 1
ATOM 2111 C CA . SER A 1 292 ? 0.308 48.139 2.117 1.00 54.91 292 SER A CA 1
ATOM 2112 C C . SER A 1 292 ? -0.853 47.282 2.614 1.00 54.91 292 SER A C 1
ATOM 2114 O O . SER A 1 292 ? -1.481 46.609 1.804 1.00 54.91 292 SER A O 1
ATOM 2116 N N . TYR A 1 293 ? -1.160 47.392 3.912 1.00 50.44 293 TYR A N 1
ATOM 2117 C CA . TYR A 1 293 ? -2.396 46.952 4.587 1.00 50.44 293 TYR A CA 1
ATOM 2118 C C . TYR A 1 293 ? -2.416 45.647 5.403 1.00 50.44 293 TYR A C 1
ATOM 2120 O O . TYR A 1 293 ? -3.468 45.024 5.490 1.00 50.44 293 TYR A O 1
ATOM 2128 N N . SER A 1 294 ? -1.363 45.346 6.166 1.00 51.59 294 SER A N 1
ATOM 2129 C CA . SER A 1 294 ? -1.579 44.732 7.488 1.00 51.59 294 SER A CA 1
ATOM 2130 C C . SER A 1 294 ? -0.730 45.467 8.534 1.00 51.59 294 SER A C 1
ATOM 2132 O O . SER A 1 294 ? 0.490 45.516 8.387 1.00 51.59 294 SER A O 1
ATOM 2134 N N . PRO A 1 295 ? -1.322 46.183 9.513 1.00 58.34 295 PRO A N 1
ATOM 2135 C CA . PRO A 1 295 ? -0.551 46.691 10.646 1.00 58.34 295 PRO A CA 1
ATOM 2136 C C . PRO A 1 295 ? -0.050 45.504 11.471 1.00 58.34 295 PRO A C 1
ATOM 2138 O O . PRO A 1 295 ? -0.785 44.532 11.576 1.00 58.34 295 PRO A O 1
ATOM 2141 N N . HIS A 1 296 ? 1.129 45.608 12.099 1.00 64.31 296 HIS A N 1
ATOM 2142 C CA . HIS A 1 296 ? 1.572 44.609 13.075 1.00 64.31 296 HIS A CA 1
ATOM 2143 C C . HIS A 1 296 ? 0.513 44.455 14.172 1.00 64.31 296 HIS A C 1
ATOM 2145 O O . HIS A 1 296 ? 0.392 45.296 15.077 1.00 64.31 296 HIS A O 1
ATOM 2151 N N . VAL A 1 297 ? -0.308 43.417 14.066 1.00 72.56 297 VAL A N 1
ATOM 2152 C CA . VAL A 1 297 ? -1.455 43.199 14.948 1.00 72.56 297 VAL A CA 1
ATOM 2153 C C . VAL A 1 297 ? -1.013 42.545 16.248 1.00 72.56 297 VAL A C 1
ATOM 2155 O O . VAL A 1 297 ? -1.729 42.636 17.244 1.00 72.56 297 VAL A O 1
ATOM 2158 N N . GLN A 1 298 ? 0.198 41.984 16.287 1.00 76.75 298 GLN A N 1
ATOM 2159 C CA . GLN A 1 298 ? 0.805 41.406 17.482 1.00 76.75 298 GLN A CA 1
ATOM 2160 C C . GLN A 1 298 ? 0.724 42.350 18.695 1.00 76.75 298 GLN A C 1
ATOM 2162 O O . GLN A 1 298 ? 0.240 41.970 19.763 1.00 76.75 298 GLN A O 1
ATOM 2167 N N . SER A 1 299 ? 1.116 43.616 18.517 1.00 78.88 299 SER A N 1
ATOM 2168 C CA . SER A 1 299 ? 1.101 44.623 19.588 1.00 78.88 299 SER A CA 1
ATOM 2169 C C . SER A 1 299 ? -0.305 44.913 20.132 1.00 78.88 299 SER A C 1
ATOM 2171 O O . SER A 1 299 ? -0.479 45.123 21.335 1.00 78.88 299 SER A O 1
ATOM 2173 N N . PHE A 1 300 ? -1.322 44.880 19.264 1.00 82.56 300 PHE A N 1
ATOM 2174 C CA . PHE A 1 300 ? -2.720 45.052 19.653 1.00 82.56 300 PHE A CA 1
ATOM 2175 C C . PHE A 1 300 ? -3.201 43.881 20.515 1.00 82.56 300 PHE A C 1
ATOM 2177 O O . PHE A 1 300 ? -3.840 44.103 21.546 1.00 82.56 300 PHE A O 1
ATOM 2184 N N . TYR A 1 301 ? -2.866 42.646 20.134 1.00 82.38 301 TYR A N 1
ATOM 2185 C CA . TYR A 1 301 ? -3.264 41.461 20.892 1.00 82.38 301 TYR A CA 1
ATOM 2186 C C . TYR A 1 301 ? -2.561 41.371 22.249 1.00 82.38 301 TYR A C 1
ATOM 2188 O O . TYR A 1 301 ? -3.235 41.069 23.232 1.00 82.38 301 TYR A O 1
ATOM 2196 N N . PHE A 1 302 ? -1.273 41.717 22.356 1.00 85.12 302 PHE A N 1
ATOM 2197 C CA . PHE A 1 302 ? -0.608 41.810 23.664 1.00 85.12 302 PHE A CA 1
ATOM 2198 C C . PHE A 1 302 ? -1.284 42.834 24.575 1.00 85.12 302 PHE A C 1
ATOM 2200 O O . PHE A 1 302 ? -1.654 42.501 25.699 1.00 85.12 302 PHE A O 1
ATOM 2207 N N . ALA A 1 303 ? -1.548 44.045 24.071 1.00 86.25 30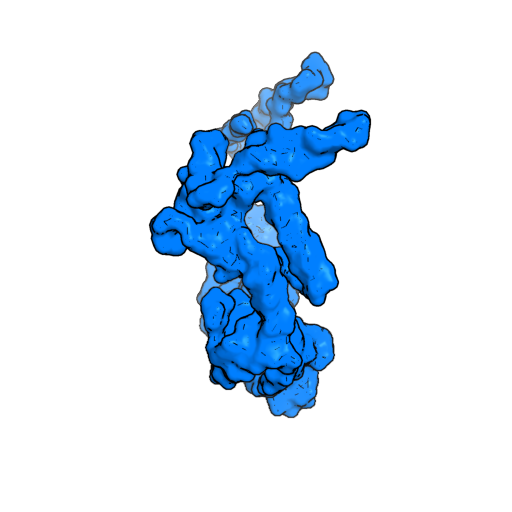3 ALA A N 1
ATOM 2208 C CA . ALA A 1 303 ? -2.230 45.074 24.851 1.00 86.25 303 ALA A CA 1
ATOM 2209 C C . ALA A 1 303 ? -3.633 44.630 25.300 1.00 86.25 303 ALA A C 1
ATOM 2211 O O . ALA A 1 303 ? -4.044 44.917 26.424 1.00 86.25 303 ALA A O 1
ATOM 2212 N N . ALA A 1 304 ? -4.367 43.914 24.444 1.00 84.75 304 ALA A N 1
ATOM 2213 C CA . ALA A 1 304 ? -5.670 43.363 24.791 1.00 84.75 304 ALA A CA 1
ATOM 2214 C C . ALA A 1 304 ? -5.566 42.266 25.864 1.00 84.75 304 ALA A C 1
ATOM 2216 O O . ALA A 1 304 ? -6.351 42.280 26.813 1.00 84.75 304 ALA A O 1
ATOM 2217 N N . LEU A 1 305 ? -4.615 41.335 25.749 1.00 86.06 305 LEU A N 1
ATOM 2218 C CA . LEU A 1 305 ? -4.404 40.275 26.739 1.00 86.06 305 LEU A CA 1
ATOM 2219 C C . LEU A 1 305 ? -4.010 40.856 28.103 1.00 86.06 305 LEU A C 1
ATOM 2221 O O . LEU A 1 305 ? -4.628 40.505 29.111 1.00 86.06 305 LEU A O 1
ATOM 2225 N N . ASP A 1 306 ? -3.076 41.808 28.120 1.00 89.75 306 ASP A N 1
ATOM 2226 C CA . ASP A 1 306 ? -2.622 42.502 29.328 1.00 89.75 306 ASP A CA 1
ATOM 2227 C C . ASP A 1 306 ? -3.756 43.306 29.981 1.00 89.75 306 ASP A C 1
ATOM 2229 O O . ASP A 1 306 ? -3.977 43.209 31.189 1.00 89.75 306 ASP A O 1
ATOM 2233 N N . ALA A 1 307 ? -4.522 44.072 29.192 1.00 90.38 307 ALA A N 1
ATOM 2234 C CA . ALA A 1 307 ? -5.640 44.876 29.694 1.00 90.38 307 ALA A CA 1
ATOM 2235 C C . ALA A 1 307 ? -6.754 44.021 30.316 1.00 90.38 307 ALA A C 1
ATOM 2237 O O . ALA A 1 307 ? -7.464 44.486 31.208 1.00 90.38 307 ALA A O 1
ATOM 2238 N N . ASN A 1 308 ? -6.898 42.775 29.860 1.00 87.31 308 ASN A N 1
ATOM 2239 C CA . ASN A 1 308 ? -7.833 41.809 30.429 1.00 87.31 308 ASN A CA 1
ATOM 2240 C C . ASN A 1 308 ? -7.196 40.919 31.516 1.00 87.31 308 ASN A C 1
ATOM 2242 O O . ASN A 1 308 ? -7.888 40.079 32.088 1.00 87.31 308 ASN A O 1
ATOM 2246 N N . GLY A 1 309 ? -5.912 41.111 31.840 1.00 85.81 309 GLY A N 1
ATOM 2247 C CA . GLY A 1 309 ? -5.214 40.395 32.910 1.00 85.81 309 GLY A CA 1
ATOM 2248 C C . GLY A 1 309 ? -4.939 38.920 32.613 1.00 85.81 309 GLY A C 1
ATOM 2249 O O . GLY A 1 309 ? -4.831 38.124 33.548 1.00 85.81 309 GLY A O 1
ATOM 2250 N N . TYR A 1 310 ? -4.854 38.532 31.338 1.00 82.50 310 TYR A N 1
ATOM 2251 C CA . TYR A 1 310 ? -4.500 37.166 30.961 1.00 82.50 310 TYR A CA 1
ATOM 2252 C C . TYR A 1 310 ? -2.996 36.932 31.118 1.00 82.50 310 TYR A C 1
ATOM 2254 O O . TYR A 1 310 ? -2.184 37.701 30.616 1.00 82.50 310 TYR A O 1
ATOM 2262 N N . ASN A 1 311 ? -2.623 35.821 31.754 1.00 83.12 311 ASN A N 1
ATOM 2263 C CA . ASN A 1 311 ? -1.255 35.312 31.685 1.00 83.12 311 ASN A CA 1
ATOM 2264 C C . ASN A 1 311 ? -1.088 34.502 30.395 1.00 83.12 311 ASN A C 1
ATOM 2266 O O . ASN A 1 311 ? -1.892 33.609 30.128 1.00 83.12 311 ASN A O 1
ATOM 2270 N N . TYR A 1 312 ? -0.036 34.778 29.625 1.00 82.06 312 TYR A N 1
ATOM 2271 C CA . TYR A 1 312 ? 0.276 34.069 28.382 1.00 82.06 312 TYR A CA 1
ATOM 2272 C C . TYR A 1 312 ? 1.774 33.786 28.254 1.00 82.06 312 TYR A C 1
ATOM 2274 O O . TYR A 1 312 ? 2.612 34.384 28.926 1.00 82.06 312 TYR A O 1
ATOM 2282 N N . THR A 1 313 ? 2.113 32.839 27.382 1.00 82.12 313 THR A N 1
ATOM 2283 C CA . THR A 1 313 ? 3.485 32.575 26.936 1.00 82.12 313 THR A CA 1
ATOM 2284 C C . THR A 1 313 ? 3.540 32.840 25.440 1.00 82.12 313 THR A C 1
ATOM 2286 O O . THR A 1 313 ? 2.718 32.304 24.699 1.00 82.12 313 THR A O 1
ATOM 2289 N N . TYR A 1 314 ? 4.471 33.690 25.012 1.00 82.94 314 TYR A N 1
ATOM 2290 C CA . TYR A 1 314 ? 4.663 34.035 23.606 1.00 82.94 314 TYR A CA 1
ATOM 2291 C C . TYR A 1 314 ? 5.641 33.066 22.935 1.00 82.94 314 TYR A C 1
ATOM 2293 O O . TYR A 1 314 ? 6.681 32.744 23.512 1.00 82.94 314 TYR A O 1
ATOM 2301 N N . TRP A 1 315 ? 5.302 32.636 21.721 1.00 79.62 315 TRP A N 1
ATOM 2302 C CA . TRP A 1 315 ? 6.128 31.788 20.866 1.00 79.62 315 TRP A CA 1
ATOM 2303 C C . TRP A 1 315 ? 6.160 32.403 19.469 1.00 79.62 315 TRP A C 1
ATOM 2305 O O . TRP A 1 315 ? 5.101 32.606 18.880 1.00 79.62 315 TRP A O 1
ATOM 2315 N N . ASP A 1 316 ? 7.360 32.696 18.972 1.00 80.81 316 ASP A N 1
ATOM 2316 C CA . ASP A 1 316 ? 7.574 33.210 17.619 1.00 80.81 316 ASP A CA 1
ATOM 2317 C C . ASP A 1 316 ? 7.812 32.048 16.649 1.00 80.81 316 ASP A C 1
ATOM 2319 O O . ASP A 1 316 ? 8.565 31.123 16.974 1.00 80.81 316 ASP A O 1
ATOM 2323 N N . ILE A 1 317 ? 7.165 32.077 15.487 1.00 70.88 317 ILE A N 1
ATOM 2324 C CA . ILE A 1 317 ? 7.309 31.057 14.444 1.00 70.88 317 ILE A CA 1
ATOM 2325 C C . ILE A 1 317 ? 7.806 31.775 13.190 1.00 70.88 317 ILE A C 1
ATOM 2327 O O . ILE A 1 317 ? 7.011 32.261 12.393 1.00 70.88 317 ILE A O 1
ATOM 2331 N N . GLU A 1 318 ? 9.127 31.857 13.025 1.00 64.00 318 GLU A N 1
ATOM 2332 C CA . GLU A 1 318 ? 9.726 32.372 11.790 1.00 64.00 318 GLU A CA 1
ATOM 2333 C C . GLU A 1 318 ? 9.494 31.362 10.650 1.00 64.00 318 GLU A C 1
ATOM 2335 O O . GLU A 1 318 ? 9.891 30.197 10.756 1.00 64.00 318 GLU A O 1
ATOM 2340 N N . GLU A 1 319 ? 8.860 31.788 9.551 1.00 55.84 319 GLU A N 1
ATOM 2341 C CA . GLU A 1 319 ? 8.880 31.019 8.302 1.00 55.84 319 GLU A CA 1
ATOM 2342 C C . GLU A 1 319 ? 10.297 31.082 7.704 1.00 55.84 319 GLU A C 1
ATOM 2344 O O . GLU A 1 319 ? 10.808 32.163 7.407 1.00 55.84 319 GLU A O 1
ATOM 2349 N N . SER A 1 320 ? 10.952 29.923 7.571 1.00 47.16 320 SER A N 1
ATOM 2350 C CA . SER A 1 320 ? 12.292 29.777 6.976 1.00 47.16 320 SER A CA 1
ATOM 2351 C C . SER A 1 320 ? 12.285 29.821 5.453 1.00 47.16 320 SER A C 1
ATOM 2353 O O . SER A 1 320 ? 11.441 29.088 4.885 1.00 47.16 320 SER A O 1
#

Second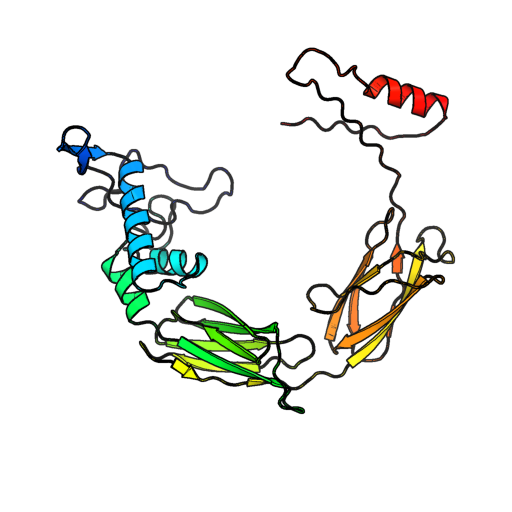ary structure (DSSP, 8-state):
-B-TT-PBPTT---SS-TTT-----S-B-B-SSEEEEETTTEEEEE-SHHHHHHHHHHHHHHHHHH-TT--HHHHHHHHHHHSB--SSSSSBTTTBT-B--HHHHHHHHHT-EEEEEEEEETTT--B-TT-EEEEEETTEEEEEE--TTSEEEEEEEPSEEEEEEEE-TTBPPEEEEEEE-TTSEEE--EEEPBPPEEEEEEEEEESSSTTSB-TT-EEEETTS-PPPEE--TTSEEEEEEESEEEEEEEE-TTBPPEEEEEEESS-EE--EEEPBPPPP--------SSSSS----HHHHHHHHHHTT-----------

pLDDT: mean 92.73, std 9.48, range [47.16, 98.62]

Nearest PDB structures (foldseek):
  8fia-assembly1_A-2  TM=4.558E-01  e=6.359E-06  Drosophila melanogaster
  4iyk-assembly1_A  TM=4.559E-01  e=5.667E-06  Bacteroides uniformis ATCC 8492
  3njx-assembly1_A  TM=4.680E-01  e=2.846E-04  Aspergillus aculeatus
  1nkg-assembly1_A  TM=4.656E-01  e=3.193E-04  Aspergillus aculeatus
  2xhn-assembly2_A  TM=4.679E-01  e=3.014E-04  Aspergillus aculeatus

Sequence (320 aa):
ATDSSDVIASFSSRGPSPLTGETKPDVVAPGVGVRSSVPGGGYAAFNGTSMAGPHSSGLAALLLSVAPDLDLDMLEEVIRSTAVDLGIPGPDMDCGYGRIDALRAVQRVADAGTLAGTIRDAATLLPLSGAVVRAQGEGLDVSATATSSGVYTMPYLIAGTYSVTVGYYGYETVLTTTTIISQTTTTLDADLTPLPRYTLSGHVYNAISTTIPITHAVIRVLDTPLPTVSVDDNGFYSMTVAAGTAVIEAAAFSYATGITVTDIFTHSTRDFYLDPLPPVLLVDDDEGTLRSYSPHVQSFYFAALDANGYNYTYWDIEES

Mean predicted aligned error: 8.68 Å

Foldseek 3Di:
DAAPVQHQDPPDAWDDDPVPRHADDQAWEHFFQCWDDDPPRDIGGHGDVVSRVVVLVVLLVLQCVLVVPQDPVNSSVLQLVQADADDDPAAGRRGGSYYGDSVSSNVLQQFKFKEKEFEAAQPPRAGDFQKKKWKDDPNDTDIWTQHNRRITMDTSHGFAKIWIWIDAFQWDIDTDMDGTGTPYYDYDYDHTYGADKAKEKEFEEAQVDRQHGDQQKWKDFPPHPDDIWGAHPNRMTMDIHHFAKTWMWIDDPQWDIDIDIDGPPYHDYDYHHTYGHDDDDDDDQDPPPPNDDDDRCVVVVVVVCVVVPHDDDDDDDDDD

Radius of gyration: 29.1 Å; Cα contacts (8 Å, |Δi|>4): 687; chains: 1; bounding box: 55×69×78 Å

Solvent-accessible surface area (backbone atoms only — not comparable to full-atom values): 17761 Å² total; per-residue (Å²): 45,16,33,95,82,71,47,71,38,90,86,45,76,56,36,54,36,91,87,77,64,44,77,20,39,62,57,21,30,61,10,46,68,46,71,44,80,43,91,91,85,43,71,50,63,45,71,35,59,80,49,11,49,58,54,54,53,50,40,54,52,52,42,41,71,78,38,76,82,63,48,70,69,59,48,50,47,43,48,40,77,35,21,48,71,53,92,60,94,58,75,35,36,72,33,10,31,6,35,63,33,63,66,52,30,44,48,54,55,67,47,14,8,26,46,31,34,42,33,23,35,58,89,78,67,45,50,35,54,64,25,37,39,36,42,38,37,89,93,42,79,47,73,33,58,16,36,82,78,4,42,32,65,41,69,69,35,68,56,40,62,27,46,34,39,39,40,42,94,44,36,52,67,47,79,49,74,50,67,36,45,55,69,37,76,35,78,58,70,47,66,34,50,72,45,62,71,27,48,42,30,34,39,32,21,31,51,92,44,75,86,44,52,37,42,72,24,34,38,37,49,62,99,52,93,62,75,74,40,67,26,38,90,74,5,39,40,75,46,81,43,46,50,44,79,42,45,37,36,40,40,36,90,65,34,45,71,38,74,47,78,47,77,33,87,53,70,45,77,58,72,44,60,26,47,70,50,78,90,80,84,87,77,85,66,70,83,55,93,64,92,74,90,70,75,76,46,61,64,54,51,51,54,52,36,56,75,70,67,56,88,83,83,90,81,88,82,81,87,128